Protein AF-A0A8C3W0C6-F1 (a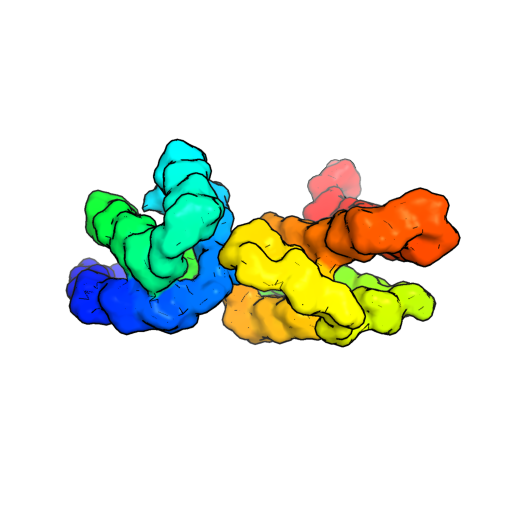fdb_monomer)

Nearest PDB structures (foldseek):
  6g5n-assembly2_B  TM=9.074E-01  e=3.739E-06  Homo sapiens
  5pwd-assembly2_B  TM=9.194E-01  e=5.543E-06  Homo sapiens
  4ptb-assembly2_B  TM=9.159E-01  e=5.277E-06  Homo sapiens
  5ulc-assembly1_X  TM=8.480E-01  e=7.299E-03  Plasmodium falciparum 3D7
  6hi6-assembly1_A  TM=8.354E-01  e=3.355E-02  Homo sapiens

Secondary structure (DSSP, 8-state):
--HHHHHHHHHHHHHHHHHHHHH----TTHHHHHHHTTSS-HHHHHHHHHHHHTT--HHHHHHHHHHHHHHT--GGGTT-PPPHHHHHHHHHHHHHHHHSTTTHHHHS--TTGGGG-STT-----HHHHHHHHHTT---HHHHHHHHHHHHHHHHHHHTTSHHHHHHHHHHHHHHHHHHHHHS--S--

Sequence (188 aa):
MTRSLEEALFQHFIHQKLEIAYAINKPFPFFEGLRDNFFITETLYRESLEACRNLVPLPRVVYNILTKLETTFSLSFLEMQMPPEEQLKCEFLLLKAYCHPQSSFFAETPRNIRDYSEPFKEAMWLDLVKERLTEKVYTVAWFLRDMRLIFRNHQTFYKASDFGQIGLDLEAEFEKDLKKVLFVHEAK

Organism: NCBI:txid51154

Mean predicted aligned error: 7.03 Å

pLDDT: mean 86.58, std 10.17, range [34.59, 97.0]

Radius of gyration: 18.63 Å; Cα contacts (8 Å, |Δi|>4): 157; chains: 1; bounding box: 52×26×48 Å

Solvent-accessible surface area (backbone atoms only — not comparable to full-atom values): 10844 Å² total; per-residue (Å²): 137,58,72,70,56,53,54,50,51,51,53,47,48,66,74,40,39,65,62,54,15,65,68,48,80,57,52,69,66,59,55,59,50,33,37,77,70,64,68,38,50,71,64,58,52,51,52,47,55,50,39,49,74,70,66,44,58,59,37,60,51,44,36,53,53,53,56,54,34,64,79,64,66,54,72,68,69,81,60,62,57,48,55,71,69,58,45,52,51,52,53,50,54,50,50,53,52,60,70,38,94,68,24,77,82,40,35,54,87,59,93,64,56,79,78,36,77,49,88,88,42,80,81,58,29,49,51,60,52,50,52,39,55,72,70,52,75,36,37,71,70,53,49,54,50,48,60,52,43,30,30,53,51,45,29,65,73,45,41,97,41,80,69,13,51,58,27,53,55,54,45,54,51,49,55,54,48,47,49,58,69,78,58,73,80,86,83,130

Structure (mmCIF, N/CA/C/O backbone):
data_AF-A0A8C3W0C6-F1
#
_entry.id   AF-A0A8C3W0C6-F1
#
loop_
_atom_site.group_PDB
_atom_site.id
_atom_site.type_symbol
_atom_site.label_atom_id
_atom_site.label_alt_id
_atom_site.label_comp_id
_atom_site.label_asym_id
_atom_site.label_entity_id
_atom_site.label_seq_id
_atom_site.pdbx_PDB_ins_code
_atom_site.Cartn_x
_atom_site.Cartn_y
_atom_site.Cartn_z
_atom_site.occupancy
_atom_site.B_iso_or_equiv
_atom_site.auth_seq_id
_atom_site.auth_comp_id
_atom_site.auth_asym_id
_atom_site.auth_atom_id
_atom_site.pdbx_PDB_model_num
ATOM 1 N N . MET A 1 1 ? -26.934 -0.903 8.315 1.00 62.00 1 MET A N 1
ATOM 2 C CA . MET A 1 1 ? -26.287 -1.547 9.480 1.00 62.00 1 MET A CA 1
ATOM 3 C C . MET A 1 1 ? -27.073 -1.177 10.739 1.00 62.00 1 MET A C 1
ATOM 5 O O . MET A 1 1 ? -27.627 -0.085 10.753 1.00 62.00 1 MET A O 1
ATOM 9 N N . THR A 1 2 ? -27.211 -2.054 11.741 1.00 83.50 2 THR A N 1
ATOM 10 C CA . THR A 1 2 ? -27.931 -1.723 12.991 1.00 83.50 2 THR A CA 1
ATOM 11 C C . THR A 1 2 ? -26.968 -1.161 14.034 1.00 83.50 2 THR A C 1
ATOM 13 O O . THR A 1 2 ? -25.831 -1.613 14.128 1.00 83.50 2 THR A O 1
ATOM 16 N N . ARG A 1 3 ? -27.439 -0.233 14.872 1.00 83.06 3 ARG A N 1
ATOM 17 C CA . ARG A 1 3 ? -26.666 0.331 15.994 1.00 83.06 3 ARG A CA 1
ATOM 18 C C . ARG A 1 3 ? -26.086 -0.742 16.930 1.00 83.06 3 ARG A C 1
ATOM 20 O O . ARG A 1 3 ? -24.969 -0.615 17.407 1.00 83.06 3 ARG A O 1
ATOM 27 N N . SER A 1 4 ? -26.820 -1.834 17.137 1.00 87.31 4 SER A N 1
ATOM 28 C CA . SER A 1 4 ? -26.365 -2.972 17.944 1.00 87.31 4 SER A CA 1
ATOM 29 C C . SER A 1 4 ? -25.146 -3.694 17.360 1.00 87.31 4 SER A C 1
ATOM 31 O O . SER A 1 4 ? -24.305 -4.180 18.112 1.00 87.31 4 SER A O 1
ATOM 3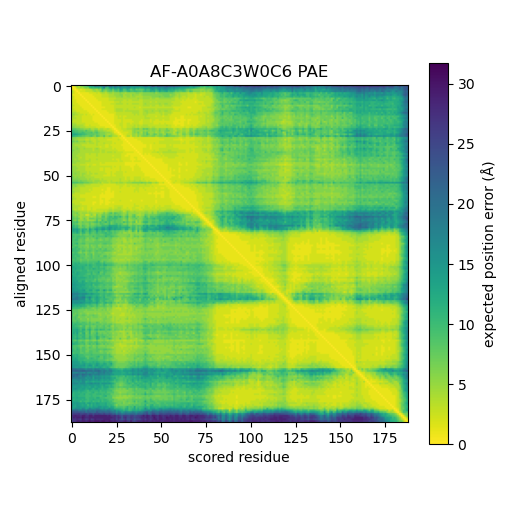3 N N . LEU A 1 5 ? -25.040 -3.775 16.029 1.00 85.25 5 LEU A N 1
ATOM 34 C CA . LEU A 1 5 ? -23.893 -4.391 15.364 1.00 85.25 5 LEU A CA 1
ATOM 35 C C . LEU A 1 5 ? -22.663 -3.483 15.458 1.00 85.25 5 LEU A C 1
ATOM 37 O O . LEU A 1 5 ? -21.568 -3.968 15.718 1.00 85.25 5 LEU A O 1
ATOM 41 N N . GLU A 1 6 ? -22.855 -2.173 15.302 1.00 84.50 6 GLU A N 1
ATOM 42 C CA . GLU A 1 6 ? -21.803 -1.170 15.486 1.00 84.50 6 GLU A CA 1
ATOM 43 C C . GLU A 1 6 ? -21.202 -1.220 16.895 1.00 84.50 6 GLU A C 1
ATOM 45 O O . GLU A 1 6 ? -19.986 -1.320 17.047 1.00 84.50 6 GLU A O 1
ATOM 50 N N . GLU A 1 7 ? -22.054 -1.238 17.924 1.00 88.69 7 GLU A N 1
ATOM 51 C CA . GLU A 1 7 ? -21.628 -1.350 19.322 1.00 88.69 7 GLU A CA 1
ATOM 52 C C . GLU A 1 7 ? -20.868 -2.664 19.574 1.00 88.69 7 GLU A C 1
ATOM 54 O O . GLU A 1 7 ? -19.819 -2.656 20.219 1.00 88.69 7 GLU A O 1
ATOM 59 N N . ALA A 1 8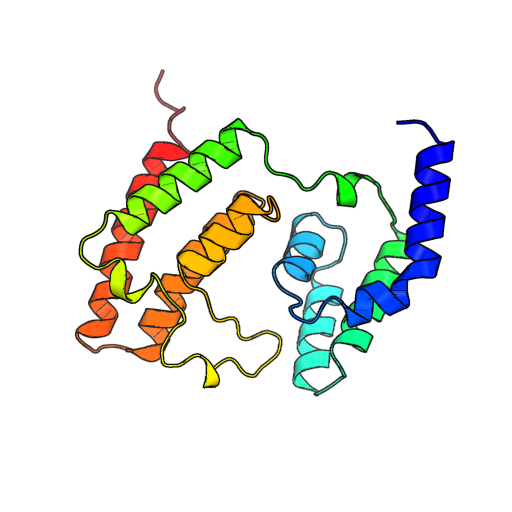 ? -21.331 -3.788 19.015 1.00 91.44 8 ALA A 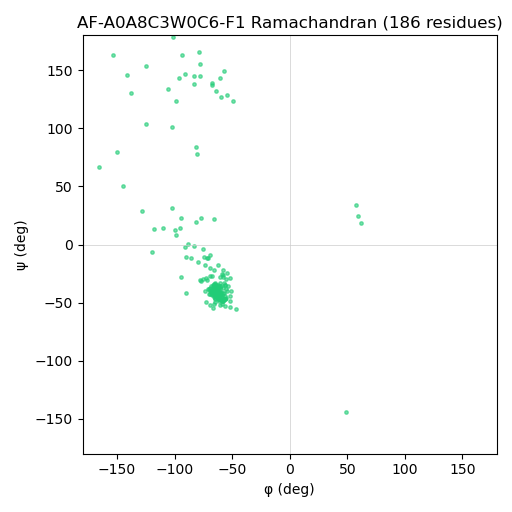N 1
ATOM 60 C CA . ALA A 1 8 ? -20.645 -5.074 19.136 1.00 91.44 8 ALA A CA 1
ATOM 61 C C . ALA A 1 8 ? -19.265 -5.084 18.449 1.00 91.44 8 ALA A C 1
ATOM 63 O O . ALA A 1 8 ? -18.300 -5.596 19.019 1.00 91.44 8 ALA A O 1
ATOM 64 N N . LEU A 1 9 ? -19.152 -4.499 17.251 1.00 89.00 9 LEU A N 1
ATOM 65 C CA . LEU A 1 9 ? -17.886 -4.375 16.520 1.00 89.00 9 LEU A CA 1
ATOM 66 C C . LEU A 1 9 ? -16.896 -3.472 17.258 1.00 89.00 9 LEU A C 1
ATOM 68 O O . LEU A 1 9 ? -15.720 -3.816 17.366 1.00 89.00 9 LEU A O 1
ATOM 72 N N . PHE A 1 10 ? -17.369 -2.356 17.814 1.00 89.75 10 PHE A N 1
ATOM 73 C CA . PHE A 1 10 ? -16.538 -1.470 18.621 1.00 89.75 10 PHE A CA 1
ATOM 74 C C . PHE A 1 10 ? -16.021 -2.171 19.884 1.00 89.75 10 PHE A C 1
ATOM 76 O O . PHE A 1 10 ? -14.828 -2.119 20.181 1.00 89.75 10 PHE A O 1
ATOM 83 N N . GLN A 1 11 ? -16.887 -2.902 20.594 1.00 92.19 11 GLN A N 1
ATOM 84 C CA . GLN A 1 11 ? -16.456 -3.703 21.741 1.00 92.19 11 GLN A CA 1
ATOM 85 C C . GLN A 1 11 ? -15.432 -4.760 21.330 1.00 92.19 11 GLN A C 1
ATOM 87 O O . GLN A 1 11 ? -14.413 -4.916 22.000 1.00 92.19 11 GLN A O 1
ATOM 92 N N . HIS A 1 12 ? -15.652 -5.453 20.214 1.00 91.25 12 HIS A N 1
ATOM 93 C CA . HIS A 1 12 ? -14.691 -6.422 19.700 1.00 91.25 12 HIS A CA 1
ATOM 94 C C . HIS A 1 12 ? -13.329 -5.777 19.398 1.00 91.25 12 HIS A C 1
ATOM 96 O O . HIS A 1 12 ? -12.302 -6.308 19.820 1.00 91.25 12 HIS A O 1
ATOM 102 N N . PHE A 1 13 ? -13.318 -4.607 18.751 1.00 90.94 13 PHE A N 1
ATOM 103 C CA . PHE A 1 13 ? -12.106 -3.832 18.477 1.00 90.94 13 PHE A CA 1
ATOM 104 C C . PHE A 1 13 ? -11.323 -3.505 19.756 1.00 90.94 13 PHE A C 1
ATOM 106 O O . PHE A 1 13 ? -10.118 -3.746 19.807 1.00 90.94 13 PHE A O 1
ATOM 113 N N . ILE A 1 14 ? -11.999 -3.029 20.809 1.00 91.56 14 ILE A N 1
ATOM 114 C CA . ILE A 1 14 ? -11.362 -2.726 22.102 1.00 91.56 14 ILE A CA 1
ATOM 115 C C . ILE A 1 14 ? -10.700 -3.975 22.693 1.00 91.56 14 ILE A C 1
ATOM 117 O O . ILE A 1 14 ? -9.540 -3.922 23.104 1.00 91.56 14 ILE A O 1
ATOM 121 N N . HIS A 1 15 ? -11.415 -5.104 22.715 1.00 94.12 15 HIS A N 1
ATOM 122 C CA . HIS A 1 15 ? -10.924 -6.345 23.321 1.00 94.12 15 HIS A CA 1
ATOM 123 C C . HIS A 1 15 ? -9.763 -6.970 22.538 1.00 94.12 15 HIS A C 1
ATOM 125 O O . HIS A 1 15 ? -8.855 -7.535 23.141 1.00 94.12 15 HIS A O 1
ATOM 131 N N . GLN A 1 16 ? -9.777 -6.866 21.208 1.00 93.75 16 GLN A N 1
ATOM 132 C CA . GLN A 1 16 ? -8.755 -7.453 20.334 1.00 93.75 16 GLN A CA 1
ATOM 133 C C . GLN A 1 16 ? -7.586 -6.510 20.044 1.00 93.75 16 GLN A C 1
ATOM 135 O O . GLN A 1 16 ? -6.639 -6.901 19.370 1.00 93.75 16 GLN A O 1
ATOM 140 N N . LYS A 1 17 ? -7.611 -5.272 20.549 1.00 93.25 17 LYS A N 1
ATOM 141 C CA . LYS A 1 17 ? -6.634 -4.228 20.210 1.00 93.25 17 LYS A CA 1
ATOM 142 C C . LYS A 1 17 ? -5.177 -4.671 20.365 1.00 93.25 17 LYS A C 1
ATOM 144 O O . LYS A 1 17 ? -4.343 -4.327 19.530 1.00 93.25 17 LYS A O 1
ATOM 149 N N . LEU A 1 18 ? -4.867 -5.426 21.420 1.00 93.69 18 LEU A N 1
ATOM 150 C CA . LEU A 1 18 ? -3.521 -5.953 21.643 1.00 93.69 18 LEU A CA 1
ATOM 151 C C . LEU A 1 18 ? -3.137 -6.970 20.564 1.00 93.69 18 LEU A C 1
ATOM 153 O O . LEU A 1 18 ? -2.108 -6.805 19.919 1.00 93.69 18 LEU A O 1
ATOM 157 N N . GLU A 1 19 ? -3.986 -7.965 20.322 1.00 94.25 19 GLU A N 1
ATOM 158 C CA . GLU A 1 19 ? -3.758 -9.001 19.310 1.00 94.25 19 GLU A CA 1
ATOM 159 C C . GLU A 1 19 ? -3.629 -8.401 17.904 1.00 94.25 19 GLU A C 1
ATOM 161 O O . GLU A 1 19 ? -2.699 -8.730 17.168 1.00 94.25 19 GLU A O 1
ATOM 166 N N . ILE A 1 20 ? -4.485 -7.432 17.560 1.00 91.50 20 ILE A N 1
ATOM 167 C CA . ILE A 1 20 ? -4.400 -6.674 16.304 1.00 91.50 20 ILE A CA 1
ATOM 168 C C . ILE A 1 20 ? -3.042 -5.967 16.202 1.00 91.50 20 ILE A C 1
ATOM 170 O O . ILE A 1 20 ? -2.397 -6.009 15.154 1.00 91.50 20 ILE A O 1
ATOM 174 N N . ALA A 1 21 ? -2.572 -5.345 17.286 1.00 93.19 21 ALA A N 1
ATOM 175 C CA . ALA A 1 21 ? -1.293 -4.646 17.288 1.00 93.19 21 ALA A CA 1
ATOM 176 C C . ALA A 1 21 ? -0.095 -5.578 17.054 1.00 93.19 21 ALA A C 1
ATOM 178 O O . ALA A 1 21 ? 0.855 -5.187 16.378 1.00 93.19 21 ALA A O 1
ATOM 179 N N . TYR A 1 22 ? -0.140 -6.806 17.575 1.00 92.81 22 TYR A N 1
ATOM 180 C CA . TYR A 1 22 ? 0.887 -7.819 17.313 1.00 92.81 22 TYR A CA 1
ATOM 181 C C . TYR A 1 22 ? 0.780 -8.434 15.913 1.00 92.81 22 TYR A C 1
ATOM 183 O O . TYR A 1 22 ? 1.801 -8.818 15.342 1.00 92.81 22 TYR A O 1
ATOM 191 N N . ALA A 1 23 ? -0.424 -8.501 15.342 1.00 89.81 23 ALA A N 1
ATOM 192 C CA . ALA A 1 23 ? -0.639 -8.992 13.984 1.00 89.81 23 ALA A CA 1
ATOM 193 C C . ALA A 1 23 ? -0.126 -8.014 12.908 1.00 89.81 23 ALA A C 1
ATOM 195 O O . ALA A 1 23 ? 0.331 -8.444 11.847 1.00 89.81 23 ALA A O 1
ATOM 196 N N . ILE A 1 24 ? -0.149 -6.702 13.173 1.00 86.50 24 ILE A N 1
ATOM 197 C CA . ILE A 1 24 ? 0.339 -5.674 12.239 1.00 86.50 24 ILE A CA 1
ATOM 198 C C . ILE A 1 24 ? 1.866 -5.558 12.350 1.00 86.50 24 ILE A C 1
ATOM 200 O O . ILE A 1 24 ? 2.421 -4.702 13.037 1.00 86.50 24 ILE A O 1
ATOM 204 N N . ASN A 1 25 ? 2.562 -6.442 11.636 1.00 78.81 25 ASN A N 1
ATOM 205 C CA . ASN A 1 25 ? 4.026 -6.450 11.538 1.00 78.81 25 ASN A CA 1
ATOM 206 C C . ASN A 1 25 ? 4.573 -5.601 10.373 1.00 78.81 25 ASN A C 1
ATOM 208 O O . ASN A 1 25 ? 5.773 -5.335 10.311 1.00 78.81 25 ASN A O 1
ATOM 212 N N . LYS A 1 26 ? 3.692 -5.155 9.472 1.00 75.50 26 LYS A N 1
ATOM 213 C CA . LYS A 1 26 ? 3.971 -4.206 8.392 1.00 75.50 26 LYS A CA 1
ATOM 214 C C . LYS A 1 26 ? 2.976 -3.051 8.525 1.00 75.50 26 LYS A C 1
ATOM 216 O O . LYS A 1 26 ? 1.809 -3.227 8.182 1.00 75.50 26 LYS A O 1
ATOM 221 N N . PRO A 1 27 ? 3.399 -1.882 9.037 1.00 76.44 27 PRO A N 1
ATOM 222 C CA . PRO A 1 27 ? 2.492 -0.761 9.283 1.00 76.44 27 PRO A CA 1
ATOM 223 C C . PRO A 1 27 ? 1.970 -0.131 7.990 1.00 76.44 27 PRO A C 1
ATOM 225 O O . PRO A 1 27 ? 1.058 0.683 8.042 1.00 76.44 27 PRO A O 1
ATOM 228 N N . PHE A 1 28 ? 2.511 -0.524 6.837 1.00 74.75 28 PHE A N 1
ATOM 229 C CA . PHE A 1 28 ? 2.068 -0.085 5.529 1.00 74.75 28 PHE A CA 1
ATOM 230 C C . PHE A 1 28 ? 1.282 -1.181 4.777 1.00 74.75 28 PHE A C 1
ATOM 232 O O . PHE A 1 28 ? 1.767 -2.318 4.684 1.00 74.75 28 PHE A O 1
ATOM 239 N N . PRO A 1 29 ? 0.122 -0.861 4.165 1.00 73.75 29 PRO A N 1
ATOM 240 C CA . PRO A 1 29 ? -0.442 0.484 3.996 1.00 73.75 29 PRO A CA 1
ATOM 241 C C . PRO A 1 29 ? -1.229 1.038 5.187 1.00 73.75 29 PRO A C 1
ATOM 243 O O . PRO A 1 29 ? -1.689 2.174 5.136 1.00 73.75 29 PRO A O 1
ATOM 246 N N . PHE A 1 30 ? -1.362 0.266 6.265 1.00 82.56 30 PHE A N 1
ATOM 247 C CA . PHE A 1 30 ? -2.261 0.547 7.382 1.00 82.56 30 PHE A CA 1
ATOM 248 C C . PHE A 1 30 ? -2.206 1.999 7.908 1.00 82.56 30 PHE A C 1
ATOM 250 O O . PHE A 1 30 ? -3.232 2.676 7.914 1.00 82.56 30 PHE A O 1
ATOM 257 N N . PHE A 1 31 ? -1.041 2.524 8.297 1.00 86.94 31 PHE A N 1
ATOM 258 C CA . PHE A 1 31 ? -0.922 3.865 8.892 1.00 86.94 31 PHE A CA 1
ATOM 259 C C . PHE A 1 31 ? -1.227 4.983 7.893 1.00 86.94 31 PHE A C 1
ATOM 261 O O . PHE A 1 31 ? -1.908 5.949 8.237 1.00 86.94 31 PHE A O 1
ATOM 268 N N . GLU A 1 32 ? -0.769 4.860 6.651 1.00 82.94 32 GLU A N 1
ATOM 269 C CA . GLU A 1 32 ? -0.995 5.860 5.615 1.00 82.94 32 GLU A CA 1
ATOM 270 C C . GLU A 1 32 ? -2.463 6.004 5.268 1.00 82.94 32 GLU A C 1
ATOM 272 O O . GLU A 1 32 ? -2.912 7.118 5.061 1.00 82.94 32 GLU A O 1
ATOM 277 N N . GLY A 1 33 ? -3.245 4.932 5.247 1.00 79.56 33 GLY A N 1
ATOM 278 C CA . GLY A 1 33 ? -4.687 5.070 4.992 1.00 79.56 33 GLY A CA 1
ATOM 279 C C . GLY A 1 33 ? -5.439 5.573 6.185 1.00 79.56 33 GLY A C 1
ATOM 280 O O . GLY A 1 33 ? -6.401 6.305 5.992 1.00 79.56 33 GLY A O 1
ATOM 281 N N . LEU A 1 34 ? -4.996 5.256 7.401 1.00 86.44 34 LEU A N 1
ATOM 282 C CA . LEU A 1 34 ? -5.535 5.947 8.562 1.00 86.44 34 LEU A CA 1
ATOM 283 C C . LEU A 1 34 ? -5.309 7.457 8.431 1.00 86.44 34 LEU A C 1
ATOM 285 O O . LEU A 1 34 ? -6.215 8.233 8.715 1.00 86.44 34 LEU A O 1
ATOM 289 N N . ARG A 1 35 ? -4.132 7.888 7.968 1.00 89.50 35 ARG A N 1
ATOM 290 C CA . ARG A 1 35 ? -3.832 9.308 7.752 1.00 89.50 35 ARG A CA 1
ATOM 291 C C . ARG A 1 35 ? -4.631 9.892 6.584 1.00 89.50 35 ARG A C 1
ATOM 293 O O . ARG A 1 35 ? -5.272 10.925 6.743 1.00 89.50 35 ARG A O 1
ATOM 300 N N . ASP A 1 36 ? -4.589 9.249 5.422 1.00 84.44 36 ASP A N 1
ATOM 301 C CA . ASP A 1 36 ? -5.162 9.748 4.166 1.00 84.44 36 ASP A CA 1
ATOM 302 C C . ASP A 1 36 ? -6.695 9.802 4.218 1.00 84.44 36 ASP A C 1
ATOM 304 O O . ASP A 1 36 ? -7.302 10.648 3.568 1.00 84.44 36 ASP A O 1
ATOM 308 N N . ASN A 1 37 ? -7.318 8.950 5.040 1.00 80.50 37 ASN A N 1
ATOM 309 C CA . ASN A 1 37 ? -8.752 8.989 5.336 1.00 80.50 37 ASN A CA 1
ATOM 310 C C . ASN A 1 37 ? -9.079 9.762 6.629 1.00 80.50 37 ASN A C 1
ATOM 312 O O . ASN A 1 37 ? -10.195 9.670 7.136 1.00 80.50 37 ASN A O 1
ATOM 316 N N . PHE A 1 38 ? -8.127 10.533 7.167 1.00 85.56 38 PHE A N 1
ATOM 317 C CA . PHE A 1 38 ? -8.292 11.420 8.327 1.00 85.56 38 PHE A CA 1
ATOM 318 C C . PHE A 1 38 ? -8.679 10.734 9.652 1.00 85.56 38 PHE A C 1
ATOM 320 O O . PHE A 1 38 ? -9.113 11.402 10.591 1.00 85.56 38 PHE A O 1
ATOM 327 N N . PHE A 1 39 ? -8.477 9.421 9.773 1.00 87.00 39 PHE A N 1
ATOM 328 C CA . PHE A 1 39 ? -8.637 8.687 11.032 1.00 87.00 39 PHE A CA 1
ATOM 329 C C . PHE A 1 39 ? -7.506 8.975 12.029 1.00 87.00 39 PHE A C 1
ATOM 331 O O . PHE A 1 39 ? -7.721 8.938 13.241 1.00 87.00 39 PHE A O 1
ATOM 338 N N . ILE A 1 40 ? -6.304 9.293 11.538 1.00 91.19 40 ILE A N 1
ATOM 339 C CA . ILE A 1 40 ? -5.206 9.840 12.345 1.00 91.19 40 ILE A CA 1
ATOM 340 C C . ILE A 1 40 ? -4.703 11.154 11.754 1.00 91.19 40 ILE A C 1
ATOM 342 O O . ILE A 1 40 ? -4.803 11.404 10.556 1.00 91.19 40 ILE A O 1
ATOM 346 N N . THR A 1 41 ? -4.132 12.001 12.606 1.00 92.19 41 THR A N 1
ATOM 347 C CA . THR A 1 41 ? -3.52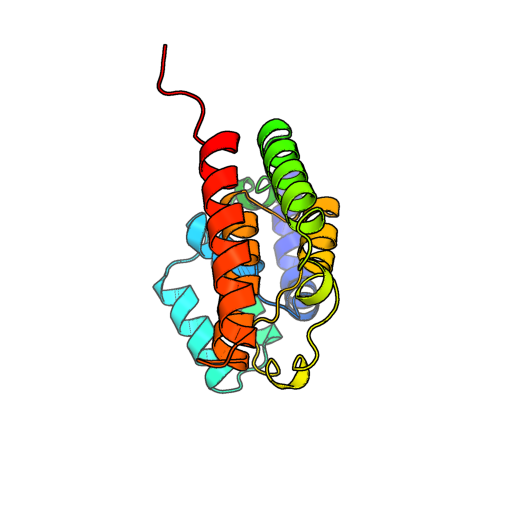6 13.259 12.170 1.00 92.19 41 THR A CA 1
ATOM 348 C C . THR A 1 41 ? -2.145 13.022 11.560 1.00 92.19 41 THR A C 1
ATOM 350 O O . THR A 1 41 ? -1.442 12.079 11.928 1.00 92.19 41 THR A O 1
ATOM 353 N N . GLU A 1 42 ? -1.709 13.933 10.686 1.00 93.62 42 GLU A N 1
ATOM 354 C CA . GLU A 1 42 ? -0.331 13.945 10.170 1.00 93.62 42 GLU A CA 1
ATOM 355 C C . GLU A 1 42 ? 0.703 14.006 11.309 1.00 93.62 42 GLU A C 1
ATOM 357 O O . GLU A 1 42 ? 1.754 13.374 11.233 1.00 93.62 42 GLU A O 1
ATOM 362 N N . THR A 1 43 ? 0.391 14.712 12.400 1.00 95.00 43 THR A N 1
ATOM 363 C CA . THR A 1 43 ? 1.236 14.754 13.600 1.00 95.00 43 THR A CA 1
ATOM 364 C C . THR A 1 43 ? 1.406 13.368 14.216 1.00 95.00 43 THR A C 1
ATOM 366 O O . THR A 1 43 ? 2.539 12.929 14.393 1.00 95.00 43 THR A O 1
ATOM 369 N N . LEU A 1 44 ? 0.308 12.645 14.472 1.00 93.44 44 LEU A N 1
ATOM 370 C CA . LEU A 1 44 ? 0.370 11.301 15.056 1.00 93.44 44 LEU A CA 1
ATOM 371 C C . LEU A 1 44 ? 1.092 10.315 14.130 1.00 93.44 44 LEU A C 1
ATOM 373 O O . LEU A 1 44 ? 1.865 9.474 14.593 1.00 93.44 44 LEU A O 1
ATOM 377 N N . TYR A 1 45 ? 0.873 10.434 12.820 1.00 93.00 45 TYR A N 1
ATOM 378 C CA . TYR A 1 45 ? 1.601 9.655 11.826 1.00 93.00 45 TYR A CA 1
ATOM 379 C C . TYR A 1 45 ? 3.117 9.898 11.933 1.00 93.00 45 TYR A C 1
ATOM 381 O O . TYR A 1 45 ? 3.880 8.947 12.101 1.00 93.00 45 TYR A O 1
ATOM 389 N N . ARG A 1 46 ? 3.567 11.161 11.941 1.00 91.94 46 ARG A N 1
ATOM 390 C CA . ARG A 1 46 ? 4.994 11.512 12.069 1.00 91.94 46 ARG A CA 1
ATOM 391 C C . ARG A 1 46 ? 5.615 11.073 13.389 1.00 91.94 46 ARG A C 1
ATOM 393 O O . ARG A 1 46 ? 6.728 10.557 13.383 1.00 91.94 46 ARG A O 1
ATOM 400 N N . GLU A 1 47 ? 4.913 11.251 14.501 1.00 93.94 47 GLU A N 1
ATOM 401 C CA . GLU A 1 47 ? 5.364 10.781 15.816 1.00 93.94 47 GLU A CA 1
ATOM 402 C C . GLU A 1 47 ? 5.533 9.258 15.836 1.00 93.94 47 GLU A C 1
ATOM 404 O O . GLU A 1 47 ? 6.493 8.744 16.407 1.00 93.94 47 GLU A O 1
ATOM 409 N N . SER A 1 48 ? 4.644 8.531 15.156 1.00 92.69 48 SER A N 1
ATOM 410 C CA . SER A 1 48 ? 4.731 7.074 15.020 1.00 92.69 48 SER A CA 1
ATOM 411 C C . SER A 1 48 ? 5.929 6.644 14.168 1.00 92.69 48 SER A C 1
ATOM 413 O O . SER A 1 48 ? 6.625 5.693 14.531 1.00 92.69 48 SER A O 1
ATOM 415 N N . LEU A 1 49 ? 6.224 7.371 13.080 1.00 89.56 49 LEU A N 1
ATOM 416 C CA . LEU A 1 49 ? 7.449 7.170 12.292 1.00 89.56 49 LEU A CA 1
ATOM 417 C C . LEU A 1 49 ? 8.698 7.358 13.158 1.00 89.56 49 LEU A C 1
ATOM 419 O O . LEU A 1 49 ? 9.615 6.536 13.133 1.00 89.56 49 LEU A O 1
ATOM 423 N N . GLU A 1 50 ? 8.718 8.435 13.937 1.00 91.31 50 GLU A N 1
ATOM 424 C CA . GLU A 1 50 ? 9.837 8.783 14.803 1.00 91.31 50 GLU A CA 1
ATOM 425 C C . GLU A 1 50 ? 10.016 7.768 15.940 1.00 91.31 50 GLU A C 1
ATOM 427 O O . GLU A 1 50 ? 11.137 7.368 16.247 1.00 91.31 50 GLU A O 1
ATOM 432 N N . ALA A 1 51 ? 8.929 7.260 16.521 1.00 92.38 51 ALA A N 1
ATOM 433 C CA . ALA A 1 51 ? 8.988 6.197 17.521 1.00 92.38 51 ALA A CA 1
ATOM 434 C C . ALA A 1 51 ? 9.657 4.926 16.967 1.00 92.38 51 ALA A C 1
ATOM 436 O O . ALA A 1 51 ? 10.539 4.365 17.620 1.00 92.38 51 ALA A O 1
ATOM 437 N N . CYS A 1 52 ? 9.305 4.498 15.750 1.00 87.38 52 CYS A N 1
ATOM 438 C CA . CYS A 1 52 ? 9.952 3.341 15.124 1.00 87.38 52 CYS A CA 1
ATOM 439 C C . CYS A 1 52 ? 11.434 3.587 14.812 1.00 87.38 52 CYS A C 1
ATOM 441 O O . CYS A 1 52 ? 12.244 2.679 14.991 1.00 87.38 52 CYS A O 1
ATOM 443 N N . ARG A 1 53 ? 11.815 4.803 14.389 1.00 86.56 53 ARG A N 1
ATOM 444 C CA . ARG A 1 53 ? 13.233 5.175 14.199 1.00 86.56 53 ARG A CA 1
ATOM 445 C C . ARG A 1 53 ? 14.025 5.099 15.499 1.00 86.56 53 ARG A C 1
ATOM 447 O O . ARG A 1 53 ? 15.164 4.646 15.500 1.00 86.56 53 ARG A O 1
ATOM 454 N N . ASN A 1 54 ? 13.388 5.459 16.608 1.00 90.31 54 ASN A N 1
ATOM 455 C CA . ASN A 1 54 ? 13.942 5.345 17.954 1.00 90.31 54 ASN A CA 1
ATOM 456 C C . ASN A 1 54 ? 13.808 3.928 18.550 1.00 90.31 54 ASN A C 1
ATOM 458 O O . ASN A 1 54 ? 13.907 3.757 19.765 1.00 90.31 54 ASN A O 1
ATOM 462 N N . LEU A 1 55 ? 13.596 2.909 17.705 1.00 87.00 55 LEU A N 1
ATOM 463 C CA . LEU A 1 55 ? 13.548 1.488 18.066 1.00 87.00 55 LEU A CA 1
ATOM 464 C C . LEU A 1 55 ? 12.460 1.132 19.090 1.00 87.00 55 LEU A C 1
ATOM 466 O O . LEU A 1 55 ? 12.555 0.122 19.792 1.00 87.00 55 LEU A O 1
ATOM 470 N N . VAL A 1 56 ? 11.394 1.933 19.170 1.00 90.75 56 VAL A N 1
A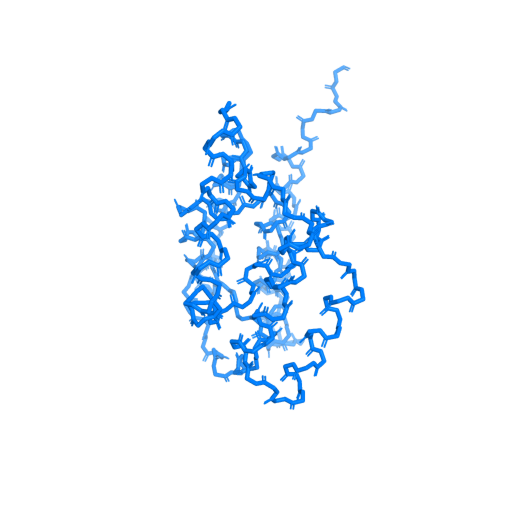TOM 471 C CA . VAL A 1 56 ? 10.198 1.533 19.912 1.00 90.75 56 VAL A CA 1
ATOM 472 C C . VAL A 1 56 ? 9.597 0.304 19.217 1.00 90.75 56 VAL A C 1
ATOM 474 O O . VAL A 1 56 ? 9.427 0.330 17.996 1.00 90.75 56 VAL A O 1
ATOM 477 N N . PRO A 1 57 ? 9.245 -0.770 19.954 1.00 91.25 57 PRO A N 1
ATOM 478 C CA . PRO A 1 57 ? 8.658 -1.962 19.350 1.00 91.25 57 PRO A CA 1
ATOM 479 C C . PRO A 1 57 ? 7.420 -1.627 18.514 1.00 91.25 57 PRO A C 1
ATOM 481 O O . PRO A 1 57 ? 6.493 -0.990 19.019 1.00 91.25 57 PRO A O 1
ATOM 484 N N . LEU A 1 58 ? 7.377 -2.093 17.261 1.00 90.44 58 LEU A N 1
ATOM 485 C CA . LEU A 1 58 ? 6.282 -1.798 16.330 1.00 90.44 58 LEU A CA 1
ATOM 486 C C . LEU A 1 58 ? 4.887 -2.110 16.912 1.00 90.44 58 LEU A C 1
ATOM 488 O O . LEU A 1 58 ? 4.032 -1.227 16.827 1.00 90.44 58 LEU A O 1
ATOM 492 N N . PRO A 1 59 ? 4.643 -3.252 17.594 1.00 92.69 59 PRO A N 1
ATOM 493 C CA . PRO A 1 59 ? 3.339 -3.513 18.208 1.00 92.69 59 PRO A CA 1
ATOM 494 C C . PRO A 1 59 ? 2.920 -2.432 19.210 1.00 92.69 59 PRO A C 1
ATOM 496 O O . PRO A 1 59 ? 1.747 -2.090 19.310 1.00 92.69 59 PRO A O 1
ATOM 499 N N . ARG A 1 60 ? 3.875 -1.821 19.924 1.00 94.06 60 ARG A N 1
ATOM 500 C CA . ARG A 1 60 ? 3.583 -0.716 20.846 1.00 94.06 60 ARG A CA 1
ATOM 501 C C . ARG A 1 60 ? 3.157 0.545 20.095 1.00 94.06 60 ARG A C 1
ATOM 503 O O . ARG A 1 60 ? 2.238 1.229 20.536 1.00 94.06 60 ARG A O 1
ATOM 510 N N . VAL A 1 61 ? 3.799 0.843 18.966 1.00 94.31 61 VAL A N 1
ATOM 511 C CA . VAL A 1 61 ? 3.428 1.977 18.104 1.00 94.31 61 VAL A CA 1
ATOM 512 C C . VAL A 1 61 ? 2.034 1.764 17.510 1.00 94.31 61 VAL A C 1
ATOM 514 O O . VAL A 1 61 ? 1.187 2.652 17.607 1.00 94.31 61 VAL A O 1
ATOM 517 N N . VAL A 1 62 ? 1.758 0.566 16.986 1.00 93.88 62 VAL A N 1
ATOM 518 C CA . VAL A 1 62 ? 0.433 0.202 16.465 1.00 93.88 62 VAL A CA 1
ATOM 519 C C . VAL A 1 62 ? -0.626 0.325 17.560 1.00 93.88 62 VAL A C 1
ATOM 521 O O . VAL A 1 62 ? -1.640 0.983 17.352 1.00 93.88 62 VAL A O 1
ATOM 524 N N . TYR A 1 63 ? -0.380 -0.223 18.752 1.00 94.44 63 TYR A N 1
ATOM 525 C CA . TYR A 1 63 ? -1.321 -0.151 19.872 1.00 94.44 63 TYR A CA 1
ATOM 526 C C . TYR A 1 63 ? -1.678 1.294 20.260 1.00 94.44 63 TYR A C 1
ATOM 528 O O . TYR A 1 63 ? -2.836 1.586 20.575 1.00 94.44 63 TYR A O 1
ATOM 536 N N . ASN A 1 64 ? -0.711 2.216 20.208 1.00 93.62 64 ASN A N 1
ATOM 537 C CA . ASN A 1 64 ? -0.954 3.637 20.467 1.00 93.62 64 ASN A CA 1
ATOM 538 C C . ASN A 1 64 ? -1.879 4.257 19.411 1.00 93.62 64 ASN A C 1
ATOM 540 O O . ASN A 1 64 ? -2.820 4.967 19.768 1.00 93.62 64 ASN A O 1
ATOM 544 N N . ILE A 1 65 ? -1.663 3.948 18.128 1.00 92.94 65 ILE A N 1
ATOM 545 C CA . ILE A 1 65 ? -2.558 4.373 17.044 1.00 92.94 65 ILE A CA 1
ATOM 546 C C . ILE A 1 65 ? -3.956 3.790 17.237 1.00 92.94 65 ILE A C 1
ATOM 548 O O . ILE A 1 65 ? -4.926 4.542 17.223 1.00 92.94 65 ILE A O 1
ATOM 552 N N . LEU A 1 66 ? -4.077 2.483 17.491 1.00 93.19 66 LEU A N 1
ATOM 553 C CA . LEU A 1 66 ? -5.376 1.841 17.714 1.00 93.19 66 LEU A CA 1
ATOM 554 C C . LEU A 1 66 ? -6.107 2.442 18.924 1.00 93.19 66 LEU A C 1
ATOM 556 O O . LEU A 1 66 ? -7.321 2.619 18.893 1.00 93.19 66 LEU A O 1
ATOM 560 N N . THR A 1 67 ? -5.373 2.818 19.973 1.00 93.00 67 THR A N 1
ATOM 561 C CA . THR A 1 67 ? -5.938 3.520 21.136 1.00 93.00 67 THR A CA 1
ATOM 562 C C . THR A 1 67 ? -6.424 4.918 20.766 1.00 93.00 67 THR A C 1
ATOM 564 O O . THR A 1 67 ? -7.445 5.364 21.282 1.00 93.00 67 THR A O 1
ATOM 567 N N . LYS A 1 68 ? -5.751 5.616 19.842 1.00 90.81 68 LYS A N 1
ATOM 568 C CA . LYS A 1 68 ? -6.279 6.881 19.328 1.00 90.81 68 LYS A CA 1
ATOM 569 C C . LYS A 1 68 ? -7.549 6.664 18.506 1.00 90.81 68 LYS A C 1
ATOM 571 O O . LYS A 1 68 ? -8.514 7.399 18.711 1.00 90.81 68 LYS A O 1
ATOM 576 N N . LEU A 1 69 ? -7.564 5.647 17.646 1.00 88.81 69 LEU A N 1
ATOM 577 C CA . LEU A 1 69 ? -8.730 5.289 16.835 1.00 88.81 69 LEU A CA 1
ATOM 578 C C . LEU A 1 69 ? -9.943 4.915 17.682 1.00 88.81 69 LEU A C 1
ATOM 580 O O . LEU A 1 69 ? -11.055 5.230 17.289 1.00 88.81 69 LEU A O 1
ATOM 584 N N . GLU A 1 70 ? -9.749 4.312 18.855 1.00 89.44 70 GLU A N 1
ATOM 585 C CA . GLU A 1 70 ? -10.830 4.031 19.808 1.00 89.44 70 GLU A CA 1
ATOM 586 C C . GLU A 1 70 ? -11.615 5.299 20.183 1.00 89.44 70 GLU A C 1
ATOM 588 O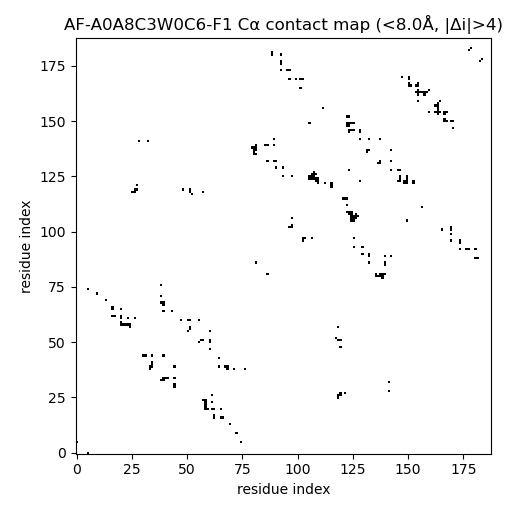 O . GLU A 1 70 ? -12.839 5.271 20.270 1.00 89.44 70 GLU A O 1
ATOM 593 N N . THR A 1 71 ? -10.922 6.434 20.341 1.00 86.56 71 THR A N 1
ATOM 594 C CA . THR A 1 71 ? -11.556 7.718 20.702 1.00 86.56 71 THR A CA 1
ATOM 595 C C . THR A 1 71 ? -12.342 8.356 19.559 1.00 86.56 71 THR A C 1
ATOM 597 O O . THR A 1 71 ? -13.162 9.240 19.794 1.00 86.56 71 THR A O 1
ATOM 600 N N . THR A 1 72 ? -12.083 7.924 18.327 1.00 81.44 72 THR A N 1
ATOM 601 C CA . THR A 1 72 ? -12.683 8.447 17.095 1.00 81.44 72 THR A CA 1
ATOM 602 C C . THR A 1 72 ? -13.256 7.315 16.249 1.00 81.44 72 THR A C 1
ATOM 604 O O . THR A 1 72 ? -13.243 7.402 15.020 1.00 81.44 72 THR A O 1
ATOM 607 N N . PHE A 1 73 ? -13.687 6.221 16.889 1.00 79.50 73 PHE A N 1
ATOM 608 C CA . PHE A 1 73 ? -14.071 5.013 16.174 1.00 79.50 73 PHE A CA 1
ATOM 609 C C . PHE A 1 73 ? -15.223 5.323 15.226 1.00 79.50 73 PHE A C 1
ATOM 611 O O . PHE A 1 73 ? -16.246 5.881 15.619 1.00 79.50 73 PHE A O 1
ATOM 618 N N . SER A 1 74 ? -15.029 4.964 13.964 1.00 77.38 74 SER A N 1
ATOM 619 C CA . SER A 1 74 ? -16.006 5.146 12.907 1.00 77.38 74 SER A CA 1
ATOM 620 C C . SER A 1 74 ? -16.020 3.892 12.060 1.00 77.38 74 SER A C 1
ATOM 622 O O . SER A 1 74 ? -14.968 3.443 11.604 1.00 77.38 74 SER A O 1
ATOM 624 N N . LEU A 1 75 ? -17.207 3.347 11.800 1.00 73.75 75 LEU A N 1
ATOM 625 C CA . LEU A 1 75 ? -17.362 2.182 10.930 1.00 73.75 75 LEU A CA 1
ATOM 626 C C . LEU A 1 75 ? -16.913 2.439 9.490 1.00 73.75 75 LEU A C 1
ATOM 628 O O . LEU A 1 75 ? -16.615 1.478 8.787 1.00 73.75 75 LEU A O 1
ATOM 632 N N . SER A 1 76 ? -16.777 3.703 9.068 1.00 71.25 76 SER A N 1
ATOM 633 C CA . SER A 1 76 ? -16.194 4.034 7.760 1.00 71.25 76 SER A CA 1
ATOM 634 C C . SER A 1 76 ? -14.768 3.492 7.593 1.00 71.25 76 SER A C 1
ATOM 636 O O . SER A 1 76 ? -14.324 3.272 6.471 1.00 71.25 76 SER A O 1
ATOM 638 N N . PHE A 1 77 ? -14.064 3.209 8.694 1.00 66.56 77 PHE A N 1
ATOM 639 C CA . PHE A 1 77 ? -12.780 2.507 8.687 1.00 66.56 77 PHE A CA 1
ATOM 640 C C . PHE A 1 77 ? -12.887 1.079 8.120 1.00 66.56 77 PHE A C 1
ATOM 642 O O . PHE A 1 77 ? -11.977 0.615 7.438 1.00 66.56 77 PHE A O 1
ATOM 649 N N . LEU A 1 78 ? -14.007 0.387 8.358 1.00 66.44 78 LEU A N 1
ATOM 650 C CA . LEU A 1 78 ? -14.251 -0.974 7.863 1.00 66.44 78 LEU A CA 1
ATOM 651 C C . LEU A 1 78 ? -14.701 -0.997 6.394 1.00 66.44 78 LEU A C 1
ATOM 653 O O . LEU A 1 78 ? -14.667 -2.045 5.753 1.00 66.44 78 LEU A O 1
ATOM 657 N N . GLU A 1 79 ? -15.108 0.154 5.858 1.00 67.75 79 GLU A N 1
ATOM 658 C CA . GLU A 1 79 ? -15.636 0.315 4.500 1.00 67.75 79 GLU A CA 1
ATOM 659 C C . GLU A 1 79 ? -14.585 0.853 3.510 1.00 67.75 79 GLU A C 1
ATOM 661 O O . GLU A 1 79 ? -14.924 1.212 2.387 1.00 67.75 79 GLU A O 1
ATOM 666 N N . MET A 1 80 ? -13.299 0.864 3.885 1.00 67.25 80 MET A N 1
ATOM 667 C CA . MET A 1 80 ? -12.162 1.354 3.082 1.00 67.25 80 MET A CA 1
ATOM 668 C C . MET A 1 80 ? -11.850 0.544 1.797 1.00 67.25 80 MET A C 1
ATOM 670 O O . MET A 1 80 ? -10.731 0.588 1.284 1.00 67.25 80 MET A O 1
ATOM 674 N N . GLN A 1 81 ? -12.809 -0.205 1.252 1.00 70.25 81 GLN A N 1
ATOM 675 C CA . GLN A 1 81 ? -12.617 -0.983 0.029 1.00 70.25 81 GLN A CA 1
ATOM 676 C C . GLN A 1 81 ? -12.799 -0.126 -1.224 1.00 70.25 81 GLN A C 1
ATOM 678 O O . GLN A 1 81 ? -13.658 0.752 -1.304 1.00 70.25 81 GLN A O 1
ATOM 683 N N . MET A 1 82 ? -12.003 -0.434 -2.242 1.00 84.31 82 MET A N 1
ATOM 684 C CA . MET A 1 82 ? -12.149 0.156 -3.562 1.00 84.31 82 MET A CA 1
ATOM 685 C C . MET A 1 82 ? -13.457 -0.305 -4.236 1.00 84.31 82 MET A C 1
ATOM 687 O O . MET A 1 82 ? -13.774 -1.498 -4.193 1.00 84.31 82 MET A O 1
ATOM 691 N N . PRO A 1 83 ? -14.215 0.593 -4.899 1.00 86.44 83 PRO A N 1
ATOM 692 C CA . PRO A 1 83 ? -15.355 0.191 -5.717 1.00 86.44 83 PRO A CA 1
ATOM 693 C C . PRO A 1 83 ? -14.944 -0.814 -6.809 1.00 86.44 83 PRO A C 1
ATOM 695 O O . PRO A 1 83 ? -13.833 -0.707 -7.331 1.00 86.44 83 PRO A O 1
ATOM 698 N N . PRO A 1 84 ? -15.826 -1.743 -7.232 1.00 90.25 84 PRO A N 1
ATOM 699 C CA . PRO A 1 84 ? -15.474 -2.776 -8.213 1.00 90.25 84 PRO A CA 1
ATOM 700 C C . PRO A 1 84 ? -14.924 -2.238 -9.540 1.00 90.25 84 PRO A C 1
ATOM 702 O O . PRO A 1 84 ? -14.047 -2.851 -10.140 1.00 90.25 84 PRO A O 1
ATOM 705 N N . GLU A 1 85 ? -15.424 -1.091 -10.001 1.00 90.38 85 GLU A N 1
ATOM 706 C CA . GLU A 1 85 ? -14.937 -0.452 -11.227 1.00 90.38 85 GLU A CA 1
ATOM 707 C C . GLU A 1 85 ? -13.478 0.003 -11.089 1.00 90.38 85 GLU A C 1
ATOM 709 O O . GLU A 1 85 ? -12.649 -0.276 -11.952 1.00 90.38 85 GLU A O 1
ATOM 714 N N . GLU A 1 86 ? -13.155 0.668 -9.983 1.00 91.06 86 GLU A N 1
ATOM 715 C CA . GLU A 1 86 ? -11.798 1.127 -9.696 1.00 91.06 86 GLU A CA 1
ATOM 716 C C . GLU A 1 86 ? -10.850 -0.059 -9.464 1.00 91.06 86 GLU A C 1
ATOM 718 O O . GLU A 1 86 ? -9.723 -0.055 -9.959 1.00 91.06 86 GLU A O 1
ATOM 723 N N . GLN A 1 87 ? -11.332 -1.129 -8.820 1.00 92.38 87 GLN A N 1
ATOM 724 C CA . GLN A 1 87 ? -10.579 -2.373 -8.644 1.00 92.38 87 GLN A CA 1
ATOM 725 C C . GLN A 1 87 ? -10.162 -2.959 -10.003 1.00 92.38 87 GLN A C 1
ATOM 727 O O . GLN A 1 87 ? -8.983 -3.250 -10.210 1.00 92.38 87 GLN A O 1
ATOM 732 N N . LEU A 1 88 ? -11.095 -3.056 -10.959 1.00 93.69 88 LEU A N 1
ATOM 733 C CA . LEU A 1 88 ? -10.809 -3.534 -12.318 1.00 93.69 88 LEU A CA 1
ATOM 734 C C . LEU A 1 88 ? -9.806 -2.633 -13.051 1.00 93.69 88 LEU A C 1
ATOM 736 O O . LEU A 1 88 ? -8.939 -3.131 -13.772 1.00 93.69 88 LEU A O 1
ATOM 740 N N . LYS A 1 89 ? -9.893 -1.309 -12.870 1.00 94.88 89 LYS A N 1
ATOM 741 C CA . LYS A 1 89 ? -8.927 -0.359 -13.444 1.00 94.88 89 LYS A CA 1
ATOM 742 C C . LYS A 1 89 ? -7.520 -0.595 -12.889 1.00 94.88 89 LYS A C 1
ATOM 744 O O . LYS A 1 89 ? -6.566 -0.637 -13.668 1.00 94.88 89 LYS A O 1
ATOM 749 N N . CYS A 1 90 ? -7.378 -0.794 -11.579 1.00 95.56 90 CYS A N 1
ATOM 750 C CA . CYS A 1 90 ? -6.096 -1.114 -10.947 1.00 95.56 90 CYS A CA 1
ATOM 751 C C . CYS A 1 90 ? -5.543 -2.473 -11.404 1.00 95.56 90 CYS A C 1
ATOM 753 O O . CYS A 1 90 ? -4.368 -2.564 -11.761 1.00 95.56 90 CYS A O 1
ATOM 755 N N . GLU A 1 91 ? -6.382 -3.507 -11.475 1.00 95.81 91 GLU A N 1
ATOM 756 C CA . GLU A 1 91 ? -6.001 -4.829 -11.991 1.00 95.81 91 GLU A CA 1
ATOM 757 C C . GLU A 1 91 ? -5.531 -4.759 -13.450 1.00 95.81 91 GLU A C 1
ATOM 759 O O . GLU A 1 91 ? -4.515 -5.355 -13.814 1.00 95.81 91 GLU A O 1
ATOM 764 N N . PHE A 1 92 ? -6.216 -3.974 -14.285 1.00 95.69 92 PHE A N 1
ATOM 765 C CA . PHE A 1 92 ? -5.826 -3.757 -15.675 1.00 95.69 92 PHE A CA 1
ATOM 766 C C . PHE A 1 92 ? -4.498 -2.999 -15.804 1.00 95.69 92 PHE A C 1
ATOM 768 O O . PHE A 1 92 ? -3.657 -3.363 -16.629 1.00 95.69 92 PHE A O 1
ATOM 775 N N . LEU A 1 93 ? -4.274 -1.971 -14.980 1.00 96.50 93 LEU A N 1
ATOM 776 C CA . LEU A 1 93 ? -2.998 -1.249 -14.932 1.00 96.50 93 LEU A CA 1
ATOM 777 C C . LEU A 1 93 ? -1.846 -2.161 -14.497 1.00 96.50 93 LEU A C 1
ATOM 779 O O . LEU A 1 93 ? -0.769 -2.111 -15.092 1.00 96.50 93 LEU A O 1
ATOM 783 N N . LEU A 1 94 ? -2.076 -3.027 -13.507 1.00 96.88 94 LEU A N 1
ATOM 784 C CA . LEU A 1 94 ? -1.088 -4.015 -13.083 1.00 96.88 94 LEU A CA 1
ATOM 785 C C . LEU A 1 94 ? -0.783 -5.018 -14.205 1.00 96.88 94 LEU A C 1
ATOM 787 O O . LEU A 1 94 ? 0.385 -5.295 -14.475 1.00 96.88 94 LEU A O 1
ATOM 791 N N . LEU A 1 95 ? -1.806 -5.527 -14.900 1.00 96.25 95 LEU A N 1
ATOM 792 C CA . LEU A 1 95 ? -1.622 -6.426 -16.044 1.00 96.25 95 LEU A CA 1
ATOM 793 C C . LEU A 1 95 ? -0.739 -5.787 -17.121 1.00 96.25 95 LEU A C 1
ATOM 795 O O . LEU A 1 95 ? 0.181 -6.431 -17.624 1.00 96.25 95 LEU A O 1
ATOM 799 N N . LYS A 1 96 ? -0.971 -4.510 -17.445 1.00 95.06 96 LYS A N 1
ATOM 800 C CA . LYS A 1 96 ? -0.120 -3.784 -18.394 1.00 95.06 96 LYS A CA 1
ATOM 801 C C . LYS A 1 96 ? 1.332 -3.700 -17.939 1.00 95.06 96 LYS A C 1
ATOM 803 O O . LYS A 1 96 ? 2.221 -3.924 -18.756 1.00 95.06 96 LYS A O 1
ATOM 808 N N . ALA A 1 97 ? 1.572 -3.449 -16.651 1.00 95.06 97 ALA A N 1
ATOM 809 C CA . ALA A 1 97 ? 2.924 -3.447 -16.100 1.00 95.06 97 ALA A CA 1
ATOM 810 C C . ALA A 1 97 ? 3.613 -4.815 -16.267 1.00 95.06 97 ALA A C 1
ATOM 812 O O . ALA A 1 97 ? 4.783 -4.860 -16.640 1.00 95.06 97 ALA A O 1
ATOM 813 N N . TYR A 1 98 ? 2.894 -5.930 -16.082 1.00 95.69 98 TYR A N 1
ATOM 814 C CA . TYR A 1 98 ? 3.428 -7.274 -16.353 1.00 95.69 98 TYR A CA 1
ATOM 815 C C . TYR A 1 98 ? 3.735 -7.525 -17.834 1.00 95.69 98 TYR A C 1
ATOM 817 O O . TYR A 1 98 ? 4.702 -8.222 -18.144 1.00 95.69 98 TYR A O 1
ATOM 825 N N . CYS A 1 99 ? 2.940 -6.971 -18.751 1.00 93.56 99 CYS A N 1
ATOM 826 C CA . CYS A 1 99 ? 3.149 -7.129 -20.192 1.00 93.56 99 CYS A CA 1
ATOM 827 C C . CYS A 1 99 ? 4.376 -6.374 -20.729 1.00 93.56 99 CYS A C 1
ATOM 829 O O . CYS A 1 99 ? 4.773 -6.609 -21.872 1.00 93.56 99 CYS A O 1
ATOM 831 N N . HIS A 1 100 ? 4.982 -5.482 -19.942 1.00 92.06 100 HIS A N 1
ATOM 832 C CA . HIS A 1 100 ? 6.183 -4.774 -20.360 1.00 92.06 100 HIS A CA 1
ATOM 833 C C . HIS A 1 100 ? 7.390 -5.728 -20.483 1.00 92.06 100 HIS A C 1
ATOM 835 O O . HIS A 1 100 ? 7.597 -6.551 -19.590 1.00 92.06 100 HIS A O 1
ATOM 841 N N . PRO A 1 101 ? 8.255 -5.605 -21.512 1.00 90.19 101 PRO A N 1
ATOM 842 C CA . PRO A 1 101 ? 9.395 -6.512 -21.706 1.00 90.19 101 PRO A CA 1
ATOM 843 C C . PRO A 1 101 ? 10.378 -6.584 -20.529 1.00 90.19 101 PRO A C 1
ATOM 845 O O . PRO A 1 101 ? 11.059 -7.590 -20.353 1.00 90.19 101 PRO A O 1
ATOM 848 N N . GLN A 1 102 ? 10.466 -5.523 -19.725 1.00 89.62 102 GLN A N 1
ATOM 849 C CA . GLN A 1 102 ? 11.352 -5.445 -18.556 1.00 89.62 102 GLN A CA 1
ATOM 850 C C . GLN A 1 102 ? 10.634 -5.747 -17.228 1.00 89.62 102 GLN A C 1
ATOM 852 O O . GLN A 1 102 ? 11.221 -5.566 -16.162 1.00 89.62 102 GLN A O 1
ATOM 857 N N . SER A 1 103 ? 9.379 -6.208 -17.252 1.00 91.81 103 SER A N 1
ATOM 858 C CA . SER A 1 103 ? 8.593 -6.469 -16.036 1.00 91.81 103 SER A CA 1
ATOM 859 C C . SER A 1 103 ? 9.251 -7.483 -15.096 1.00 91.81 103 SER A C 1
ATOM 861 O O . SER A 1 103 ? 9.115 -7.374 -13.879 1.00 91.81 103 SER A O 1
ATOM 863 N N . SER A 1 104 ? 10.053 -8.409 -15.630 1.00 91.50 104 SER A N 1
ATOM 864 C CA . SER A 1 104 ? 10.783 -9.417 -14.855 1.00 91.50 104 SER A CA 1
ATOM 865 C C . SER A 1 104 ? 11.745 -8.832 -13.815 1.00 91.50 104 SER A C 1
ATOM 867 O O . SER A 1 104 ? 12.035 -9.497 -12.827 1.00 91.50 104 SER A O 1
ATOM 869 N N . PHE A 1 105 ? 12.238 -7.598 -13.997 1.00 89.06 105 PHE A N 1
ATOM 870 C CA . PHE A 1 105 ? 13.070 -6.920 -12.988 1.00 89.06 105 PHE A CA 1
ATOM 871 C C . PHE A 1 105 ? 12.286 -6.526 -11.730 1.00 89.06 105 PHE A C 1
ATOM 873 O O . PHE A 1 105 ? 12.886 -6.313 -10.678 1.00 89.06 105 PHE A O 1
ATOM 880 N N . PHE A 1 106 ? 10.963 -6.439 -11.849 1.00 93.38 106 PHE A N 1
ATOM 881 C CA . PHE A 1 106 ? 10.056 -5.932 -10.826 1.00 93.38 106 PHE A CA 1
ATOM 882 C C . PHE A 1 106 ? 9.035 -6.974 -10.371 1.00 93.38 106 PHE A C 1
ATOM 884 O O . PHE A 1 106 ? 8.264 -6.686 -9.462 1.00 93.38 106 PHE A O 1
ATOM 891 N N . ALA A 1 107 ? 8.984 -8.141 -11.019 1.00 94.12 107 ALA A N 1
ATOM 892 C CA . ALA A 1 107 ? 7.952 -9.145 -10.794 1.00 94.12 107 ALA A CA 1
ATOM 893 C C . ALA A 1 107 ? 8.044 -9.762 -9.396 1.00 94.12 107 ALA A C 1
ATOM 895 O O . ALA A 1 107 ? 7.079 -9.696 -8.644 1.00 94.12 107 ALA A O 1
ATOM 896 N N . GLU A 1 108 ? 9.214 -10.293 -9.045 1.00 94.81 108 GLU A N 1
ATOM 897 C CA . GLU A 1 108 ? 9.449 -11.066 -7.823 1.00 94.81 108 GLU A CA 1
ATOM 898 C C . GLU A 1 108 ? 10.138 -10.242 -6.718 1.00 94.81 108 GLU A C 1
ATOM 900 O O . GLU A 1 108 ? 10.507 -9.080 -6.907 1.00 94.81 108 GLU A O 1
ATOM 905 N N . THR A 1 109 ? 10.359 -10.871 -5.555 1.00 92.19 109 THR A N 1
ATOM 906 C CA . THR A 1 109 ? 11.077 -10.275 -4.417 1.00 92.19 109 THR A CA 1
ATOM 907 C C . THR A 1 109 ? 12.417 -9.652 -4.854 1.00 92.19 109 THR A C 1
ATOM 909 O O . THR A 1 109 ? 13.280 -10.364 -5.381 1.00 92.19 109 THR A O 1
ATOM 912 N N . PRO A 1 110 ? 12.657 -8.352 -4.585 1.00 89.44 110 PRO A N 1
ATOM 913 C CA . PRO A 1 110 ? 13.893 -7.681 -4.974 1.00 89.44 110 PRO A CA 1
ATOM 914 C C . PRO A 1 110 ? 15.137 -8.313 -4.342 1.00 89.44 110 PRO A C 1
ATOM 916 O O . PRO A 1 110 ? 15.150 -8.681 -3.166 1.00 89.44 110 PRO A O 1
ATOM 919 N N . ARG A 1 111 ? 16.245 -8.366 -5.092 1.00 84.56 111 ARG A N 1
ATOM 920 C CA . ARG A 1 111 ? 17.518 -8.948 -4.611 1.00 84.56 111 ARG A CA 1
ATOM 921 C C . ARG A 1 111 ? 18.080 -8.239 -3.378 1.00 84.56 111 ARG A C 1
ATOM 923 O O . ARG A 1 111 ? 18.777 -8.850 -2.573 1.00 84.56 111 ARG A O 1
ATOM 930 N N . ASN A 1 112 ? 17.771 -6.959 -3.230 1.00 85.75 112 ASN A N 1
ATOM 931 C CA . ASN A 1 112 ? 18.209 -6.107 -2.135 1.00 85.75 112 ASN A CA 1
ATOM 932 C C . ASN A 1 112 ? 17.193 -6.041 -0.982 1.00 85.75 112 ASN A C 1
ATOM 934 O O . ASN A 1 112 ? 17.226 -5.102 -0.196 1.00 85.75 112 ASN A O 1
ATOM 938 N N . ILE A 1 113 ? 16.304 -7.034 -0.839 1.00 86.06 113 ILE A N 1
ATOM 939 C CA . ILE A 1 113 ? 15.276 -7.067 0.218 1.00 86.06 113 ILE A CA 1
ATOM 940 C C . ILE A 1 113 ? 15.840 -6.859 1.634 1.00 86.06 113 ILE A C 1
ATO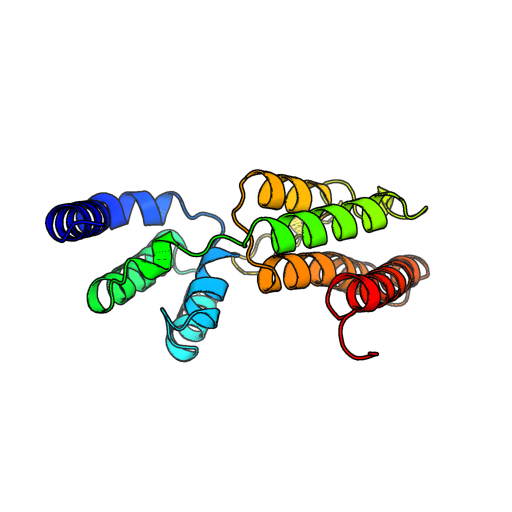M 942 O O . ILE A 1 113 ? 15.173 -6.302 2.500 1.00 86.06 113 ILE A O 1
ATOM 946 N N . ARG A 1 114 ? 17.099 -7.254 1.868 1.00 85.94 114 ARG A N 1
ATOM 947 C CA . ARG A 1 114 ? 17.790 -7.078 3.155 1.00 85.94 114 ARG A CA 1
ATOM 948 C C . ARG A 1 114 ? 18.039 -5.613 3.516 1.00 85.94 114 ARG A C 1
ATOM 950 O O . ARG A 1 114 ? 18.166 -5.310 4.695 1.00 85.94 114 ARG A O 1
ATOM 957 N N . ASP A 1 115 ? 18.051 -4.715 2.535 1.00 85.38 115 ASP A N 1
ATOM 958 C CA . ASP A 1 115 ? 18.247 -3.282 2.756 1.00 85.38 115 ASP A CA 1
ATOM 959 C C . ASP A 1 115 ? 16.999 -2.614 3.356 1.00 85.38 115 ASP A C 1
ATOM 961 O O . ASP A 1 115 ? 17.070 -1.458 3.772 1.00 85.38 115 ASP A O 1
ATOM 965 N N . TYR A 1 116 ? 15.863 -3.317 3.402 1.00 80.94 116 TYR A N 1
ATOM 966 C CA . TYR A 1 116 ? 14.554 -2.838 3.861 1.00 80.94 116 TYR A CA 1
ATOM 967 C C . TYR A 1 116 ? 14.217 -3.318 5.283 1.00 80.94 116 TYR A C 1
ATOM 969 O O . TYR A 1 116 ? 13.063 -3.554 5.619 1.00 80.94 116 TYR A O 1
ATOM 977 N N . SER A 1 117 ? 15.231 -3.495 6.135 1.00 75.69 117 SER A N 1
ATOM 978 C CA . SER A 1 117 ? 15.056 -3.992 7.508 1.00 75.69 117 SER A CA 1
ATOM 979 C C . SER A 1 117 ? 14.399 -2.991 8.468 1.00 75.69 117 SER A C 1
ATOM 981 O O . SER A 1 117 ? 14.040 -3.359 9.583 1.00 75.69 117 SER A O 1
ATOM 983 N N . GLU A 1 118 ? 14.273 -1.722 8.076 1.00 73.94 118 GLU A N 1
ATOM 984 C CA . GLU A 1 118 ? 13.637 -0.689 8.896 1.00 73.94 118 GLU A CA 1
ATOM 985 C C . GLU A 1 118 ? 12.101 -0.729 8.744 1.00 73.94 118 GLU A C 1
ATOM 987 O O . GLU A 1 118 ? 11.619 -0.819 7.616 1.00 73.94 118 GLU A O 1
ATOM 992 N N . PRO A 1 119 ? 11.309 -0.578 9.828 1.00 67.56 119 PRO A N 1
ATOM 993 C CA . PRO A 1 119 ? 9.844 -0.729 9.803 1.00 67.56 119 PRO A CA 1
ATOM 994 C C . PRO A 1 119 ? 9.080 0.128 8.780 1.00 67.56 119 PRO A C 1
ATOM 996 O O . PRO A 1 119 ? 7.972 -0.233 8.394 1.00 67.56 119 PRO A O 1
ATOM 999 N N . PHE A 1 120 ? 9.657 1.256 8.359 1.00 66.88 120 PHE A N 1
ATOM 1000 C CA . PHE A 1 120 ? 9.068 2.194 7.394 1.00 66.88 120 PHE A CA 1
ATOM 1001 C C . PHE A 1 120 ? 9.891 2.337 6.110 1.00 66.88 120 PHE A C 1
ATOM 1003 O O . PHE A 1 120 ? 9.689 3.266 5.328 1.00 66.88 120 PHE A O 1
ATOM 1010 N N . LYS A 1 121 ? 10.847 1.432 5.891 1.00 77.88 121 LYS A N 1
ATOM 1011 C CA . LYS A 1 121 ? 11.560 1.320 4.626 1.00 77.88 121 LYS A CA 1
ATOM 1012 C C . LYS A 1 121 ? 10.964 0.138 3.884 1.00 77.88 121 LYS A C 1
ATOM 1014 O O . LYS A 1 121 ? 11.255 -1.012 4.181 1.00 77.88 121 LYS A O 1
ATOM 1019 N N . GLU A 1 122 ? 10.105 0.428 2.920 1.00 84.62 122 GLU A N 1
ATOM 1020 C CA . GLU A 1 122 ? 9.291 -0.590 2.261 1.00 84.62 122 GLU A CA 1
ATOM 1021 C C . GLU A 1 122 ? 9.884 -1.037 0.929 1.00 84.62 122 GLU A C 1
ATOM 1023 O O . GLU A 1 122 ? 10.076 -0.237 0.009 1.00 84.62 122 GLU A O 1
ATOM 1028 N N . ALA A 1 123 ? 10.124 -2.340 0.808 1.00 89.62 123 ALA A N 1
ATOM 1029 C CA . ALA A 1 123 ? 10.300 -2.973 -0.488 1.00 89.62 123 ALA A CA 1
ATOM 1030 C C . ALA A 1 123 ? 8.930 -3.168 -1.140 1.00 89.62 123 ALA A C 1
ATOM 1032 O O . ALA A 1 123 ? 7.953 -3.483 -0.460 1.00 89.62 123 ALA A O 1
ATOM 1033 N N . MET A 1 124 ? 8.878 -3.033 -2.462 1.00 93.56 124 MET A N 1
ATOM 1034 C CA . MET A 1 124 ? 7.678 -3.296 -3.248 1.00 93.56 124 MET A CA 1
ATOM 1035 C C . MET A 1 124 ? 8.065 -3.968 -4.561 1.00 93.56 124 MET A C 1
ATOM 1037 O O . MET A 1 124 ? 9.128 -3.671 -5.108 1.00 93.56 124 MET A O 1
ATOM 1041 N N . TRP A 1 125 ? 7.210 -4.865 -5.042 1.00 95.62 125 TRP A N 1
ATOM 1042 C CA . TRP A 1 125 ? 7.348 -5.584 -6.310 1.00 95.62 125 TRP A CA 1
ATOM 1043 C C . TRP A 1 125 ? 5.959 -5.982 -6.827 1.00 95.62 125 TRP A C 1
ATOM 1045 O O . TRP A 1 125 ? 4.987 -5.954 -6.068 1.00 95.62 125 TRP A O 1
ATOM 1055 N N . LEU A 1 126 ? 5.843 -6.324 -8.112 1.00 97.00 126 LEU A N 1
ATOM 1056 C CA . LEU A 1 126 ? 4.550 -6.525 -8.773 1.00 97.00 126 LEU A CA 1
ATOM 1057 C C . LEU A 1 126 ? 3.758 -7.678 -8.152 1.00 97.00 126 LEU A C 1
ATOM 1059 O O . LEU A 1 126 ? 2.559 -7.520 -7.942 1.00 97.00 126 LEU A O 1
ATOM 1063 N N . ASP A 1 127 ? 4.400 -8.794 -7.792 1.00 97.00 127 ASP A N 1
ATOM 1064 C CA . ASP A 1 127 ? 3.693 -9.926 -7.179 1.00 97.00 127 ASP A CA 1
ATOM 1065 C C . ASP A 1 127 ? 3.109 -9.577 -5.802 1.00 97.00 127 ASP A C 1
ATOM 1067 O O . ASP A 1 127 ? 2.010 -10.024 -5.481 1.00 97.00 127 ASP A O 1
ATOM 1071 N N . LEU A 1 128 ? 3.775 -8.722 -5.015 1.00 94.25 128 LEU A N 1
ATOM 1072 C CA . LEU A 1 128 ? 3.214 -8.232 -3.750 1.00 94.25 128 LEU A CA 1
ATOM 1073 C C . LEU A 1 128 ? 2.038 -7.277 -3.986 1.00 94.25 128 LEU A C 1
ATOM 1075 O O . LEU A 1 128 ? 1.044 -7.332 -3.264 1.00 94.25 128 LEU A O 1
ATOM 1079 N N . VAL A 1 129 ? 2.111 -6.427 -5.015 1.00 95.25 129 VAL A N 1
ATOM 1080 C CA . VAL A 1 129 ? 0.967 -5.594 -5.422 1.00 95.25 129 VAL A CA 1
ATOM 1081 C C . VAL A 1 129 ? -0.194 -6.474 -5.894 1.00 95.25 129 VAL A C 1
ATOM 1083 O O . VAL A 1 129 ? -1.346 -6.224 -5.546 1.00 95.25 129 VAL A O 1
ATOM 1086 N N . LYS A 1 130 ? 0.085 -7.545 -6.639 1.00 96.81 130 LYS A N 1
ATOM 1087 C CA . LYS A 1 130 ? -0.915 -8.518 -7.087 1.00 96.81 130 LYS A CA 1
ATOM 1088 C C . LYS A 1 130 ? -1.607 -9.212 -5.914 1.00 96.81 130 LYS A C 1
ATOM 1090 O O . LYS A 1 130 ? -2.834 -9.313 -5.912 1.00 96.81 130 LYS A O 1
ATOM 1095 N N . GLU A 1 131 ? -0.839 -9.678 -4.932 1.00 93.69 131 GLU A N 1
ATOM 1096 C CA . GLU A 1 131 ? -1.349 -10.289 -3.698 1.00 93.69 131 GLU A CA 1
ATOM 1097 C C . GLU A 1 131 ? -2.296 -9.320 -2.978 1.00 93.69 131 GLU A C 1
ATOM 1099 O O . GLU A 1 131 ? -3.469 -9.628 -2.778 1.00 93.69 131 GLU A O 1
ATOM 1104 N N . ARG A 1 132 ? -1.839 -8.089 -2.731 1.00 90.56 132 ARG A N 1
ATOM 1105 C CA . ARG A 1 132 ? -2.623 -7.045 -2.055 1.00 90.56 132 ARG A CA 1
ATOM 1106 C C . ARG A 1 132 ? -3.884 -6.625 -2.824 1.00 90.56 132 ARG A C 1
ATOM 1108 O O . ARG A 1 132 ? -4.929 -6.390 -2.216 1.00 90.56 132 ARG A O 1
ATOM 1115 N N . LEU A 1 133 ? -3.828 -6.554 -4.157 1.00 91.88 133 LEU A N 1
ATOM 1116 C CA . LEU A 1 133 ? -5.024 -6.325 -4.979 1.00 91.88 133 LEU A CA 1
ATOM 1117 C C . LEU A 1 133 ? -6.026 -7.474 -4.836 1.00 91.88 133 LEU A C 1
ATOM 1119 O O . LEU A 1 133 ? -7.219 -7.217 -4.693 1.00 91.88 133 LEU A O 1
ATOM 1123 N N . THR A 1 134 ? -5.546 -8.720 -4.832 1.00 91.00 134 THR A N 1
ATOM 1124 C CA . THR A 1 134 ? -6.386 -9.924 -4.716 1.00 91.00 134 THR A CA 1
ATOM 1125 C C . THR A 1 134 ? -7.072 -10.004 -3.351 1.00 91.00 134 THR A C 1
ATOM 1127 O O . THR A 1 134 ? -8.249 -10.353 -3.264 1.00 91.00 134 THR A O 1
ATOM 1130 N N . GLU A 1 135 ? -6.365 -9.619 -2.289 1.00 87.75 135 GLU A N 1
ATOM 1131 C CA . GLU A 1 135 ? -6.892 -9.545 -0.921 1.00 87.75 135 GLU A CA 1
ATOM 1132 C C . GLU A 1 135 ? -7.814 -8.339 -0.680 1.00 87.75 135 GLU A C 1
ATOM 1134 O O . GLU A 1 135 ? -8.397 -8.216 0.396 1.00 87.75 135 GLU A O 1
ATOM 1139 N N . LYS A 1 136 ? -7.982 -7.460 -1.679 1.00 84.56 136 LYS A N 1
ATOM 1140 C CA . LYS A 1 136 ? -8.817 -6.248 -1.614 1.00 84.56 136 LYS A CA 1
ATOM 1141 C C . LYS A 1 136 ? -8.417 -5.297 -0.487 1.00 84.56 136 LYS A C 1
ATOM 1143 O O . LYS A 1 136 ? -9.259 -4.602 0.080 1.00 84.56 136 LYS A O 1
ATOM 1148 N N . VAL A 1 137 ? -7.121 -5.237 -0.186 1.00 80.44 137 VAL A N 1
ATOM 1149 C CA . VAL A 1 137 ? -6.581 -4.323 0.828 1.00 80.44 137 VAL A CA 1
ATOM 1150 C C . VAL A 1 137 ? -6.227 -2.954 0.254 1.00 80.44 137 VAL A C 1
ATOM 1152 O O . VAL A 1 137 ? -5.736 -2.109 0.987 1.00 80.44 137 VAL A O 1
ATOM 1155 N N . TYR A 1 138 ? -6.436 -2.709 -1.043 1.00 86.62 138 TYR A N 1
ATOM 1156 C CA . TYR A 1 138 ? -6.087 -1.438 -1.672 1.00 86.62 138 TYR A CA 1
ATOM 1157 C C . TYR A 1 138 ? -7.245 -0.448 -1.782 1.00 86.62 138 TYR A C 1
ATOM 1159 O O . TYR A 1 138 ? -8.363 -0.800 -2.144 1.00 86.62 138 TYR A O 1
ATOM 1167 N N . THR A 1 139 ? -6.905 0.829 -1.598 1.00 85.88 139 THR A N 1
ATOM 1168 C CA . THR A 1 139 ? -7.565 1.957 -2.267 1.00 85.88 139 THR A CA 1
ATOM 1169 C C . THR A 1 139 ? -6.797 2.304 -3.550 1.00 85.88 139 THR A C 1
ATOM 1171 O O . THR A 1 139 ? -5.634 1.915 -3.698 1.00 85.88 139 THR A O 1
ATOM 1174 N N . VAL A 1 140 ? -7.406 3.057 -4.480 1.00 87.75 140 VAL A N 1
ATOM 1175 C CA . VAL A 1 140 ? -6.720 3.487 -5.720 1.00 87.75 140 VAL A CA 1
ATOM 1176 C C . VAL A 1 140 ? -5.423 4.221 -5.382 1.00 87.75 140 VAL A C 1
ATOM 1178 O O . VAL A 1 140 ? -4.370 3.921 -5.936 1.00 87.75 140 VAL A O 1
ATOM 1181 N N . ALA A 1 141 ? -5.474 5.145 -4.419 1.00 85.00 141 ALA A N 1
ATOM 1182 C CA . ALA A 1 141 ? -4.314 5.923 -3.996 1.00 85.00 141 ALA A CA 1
ATOM 1183 C C . ALA A 1 141 ? -3.152 5.032 -3.528 1.00 85.00 141 ALA A C 1
ATOM 1185 O O . ALA A 1 141 ? -1.999 5.277 -3.891 1.00 85.00 141 ALA A O 1
ATOM 1186 N N . TRP A 1 142 ? -3.450 3.976 -2.771 1.00 86.69 142 TRP A N 1
ATOM 1187 C CA . TRP A 1 142 ? -2.444 3.036 -2.284 1.00 86.69 142 TRP A CA 1
ATOM 1188 C C . TRP A 1 142 ? -1.854 2.164 -3.385 1.00 86.69 142 TRP A C 1
ATOM 1190 O O . TRP A 1 142 ? -0.636 2.013 -3.437 1.00 86.69 142 TRP A O 1
ATOM 1200 N N . PHE A 1 143 ? -2.686 1.658 -4.297 1.00 92.00 143 PHE A N 1
ATOM 1201 C CA . PHE A 1 143 ? -2.198 0.938 -5.470 1.00 92.00 143 PHE A CA 1
ATOM 1202 C C . PHE A 1 143 ? -1.211 1.802 -6.272 1.00 92.00 143 PHE A C 1
ATOM 1204 O O . PHE A 1 143 ? -0.111 1.360 -6.598 1.00 92.00 143 PHE A O 1
ATOM 1211 N N . LEU A 1 144 ? -1.556 3.069 -6.529 1.00 92.12 144 LEU A N 1
ATOM 1212 C CA . LEU A 1 144 ? -0.685 3.986 -7.269 1.00 92.12 144 LEU A CA 1
ATOM 1213 C C . LEU A 1 144 ? 0.597 4.332 -6.510 1.00 92.12 144 LEU A C 1
ATOM 1215 O O . LEU A 1 144 ? 1.656 4.431 -7.131 1.00 92.12 144 LEU A O 1
ATOM 1219 N N . ARG A 1 145 ? 0.526 4.513 -5.182 1.00 90.31 145 ARG A N 1
ATOM 1220 C CA . ARG A 1 145 ? 1.718 4.701 -4.338 1.00 90.31 145 ARG A CA 1
ATOM 1221 C C . ARG A 1 145 ? 2.657 3.509 -4.486 1.00 90.31 145 ARG A C 1
ATOM 1223 O O . ARG A 1 145 ? 3.841 3.730 -4.716 1.00 90.31 145 ARG A O 1
ATOM 1230 N N . ASP A 1 146 ? 2.136 2.289 -4.386 1.00 92.69 146 ASP A N 1
ATOM 1231 C CA . ASP A 1 146 ? 2.948 1.072 -4.411 1.00 92.69 146 ASP A CA 1
ATOM 1232 C C . ASP A 1 146 ? 3.558 0.821 -5.781 1.00 92.69 146 ASP A C 1
ATOM 1234 O O . ASP A 1 146 ? 4.757 0.560 -5.864 1.00 92.69 146 ASP A O 1
ATOM 1238 N N . MET A 1 147 ? 2.791 1.016 -6.855 1.00 95.12 147 MET A N 1
ATOM 1239 C CA . MET A 1 147 ? 3.325 0.960 -8.217 1.00 95.12 147 MET A CA 1
ATOM 1240 C C . MET A 1 147 ? 4.482 1.950 -8.404 1.00 95.12 147 MET A C 1
ATOM 1242 O O . MET A 1 147 ? 5.556 1.566 -8.854 1.00 95.12 147 MET A O 1
ATOM 1246 N N . ARG A 1 148 ? 4.326 3.206 -7.968 1.00 94.25 148 ARG A N 1
ATOM 1247 C CA . ARG A 1 148 ? 5.403 4.215 -8.025 1.00 94.25 148 ARG A CA 1
ATOM 1248 C C . ARG A 1 148 ? 6.587 3.879 -7.119 1.00 94.25 148 ARG A C 1
ATOM 1250 O O . ARG A 1 148 ? 7.731 4.195 -7.443 1.00 94.25 148 ARG A O 1
ATOM 1257 N N . LEU A 1 149 ? 6.332 3.262 -5.966 1.00 92.88 149 LEU A N 1
ATOM 1258 C CA . LEU A 1 149 ? 7.370 2.875 -5.015 1.00 92.88 149 LEU A CA 1
ATOM 1259 C C . LEU A 1 149 ? 8.294 1.802 -5.601 1.00 92.88 149 LEU A C 1
ATOM 1261 O O . LEU A 1 149 ? 9.500 1.885 -5.379 1.00 92.88 149 LEU A O 1
ATOM 1265 N N . ILE A 1 150 ? 7.765 0.856 -6.387 1.00 94.06 150 ILE A N 1
ATOM 1266 C CA . ILE A 1 150 ? 8.562 -0.145 -7.120 1.00 94.06 150 ILE A CA 1
ATOM 1267 C C . ILE A 1 150 ? 9.653 0.549 -7.946 1.00 94.06 150 ILE A C 1
ATOM 1269 O O . ILE A 1 150 ? 10.843 0.262 -7.791 1.00 94.06 150 ILE A O 1
ATOM 1273 N N . PHE A 1 151 ? 9.257 1.511 -8.781 1.00 91.94 151 PHE A N 1
ATOM 1274 C CA . PHE A 1 151 ? 10.173 2.202 -9.689 1.00 91.94 151 PHE A CA 1
ATOM 1275 C C . PHE A 1 151 ? 11.177 3.070 -8.927 1.00 91.94 151 PHE A C 1
ATOM 1277 O O . PHE A 1 151 ? 12.381 3.022 -9.192 1.00 91.94 151 PHE A O 1
ATOM 1284 N N . ARG A 1 152 ? 10.708 3.792 -7.903 1.00 89.44 152 ARG A N 1
ATOM 1285 C CA . ARG A 1 152 ? 11.558 4.647 -7.064 1.00 89.44 152 ARG A CA 1
ATOM 1286 C C . ARG A 1 152 ? 12.605 3.848 -6.282 1.00 89.44 152 ARG A C 1
ATOM 1288 O O . ARG A 1 152 ? 13.754 4.280 -6.160 1.00 89.44 152 ARG A O 1
ATOM 1295 N N . ASN A 1 153 ? 12.227 2.677 -5.770 1.00 90.38 153 ASN A N 1
ATOM 1296 C CA . ASN A 1 153 ? 13.129 1.751 -5.087 1.00 90.38 153 ASN A CA 1
ATOM 1297 C C . ASN A 1 153 ? 14.235 1.259 -6.024 1.00 90.38 153 ASN A C 1
ATOM 1299 O O . ASN A 1 153 ? 15.415 1.308 -5.673 1.00 90.38 153 ASN A O 1
ATOM 1303 N N . HIS A 1 154 ? 13.863 0.854 -7.238 1.00 89.06 154 HIS A N 1
ATOM 1304 C CA . HIS A 1 154 ? 14.805 0.398 -8.257 1.00 89.06 154 HIS A CA 1
ATOM 1305 C C . HIS A 1 154 ? 15.797 1.490 -8.665 1.00 89.06 154 HIS A C 1
ATOM 1307 O O . HIS A 1 154 ? 17.006 1.255 -8.665 1.00 89.06 154 HIS A O 1
ATOM 1313 N N . GLN A 1 155 ? 15.307 2.706 -8.921 1.00 87.44 155 GLN A N 1
ATOM 1314 C CA . GLN A 1 155 ? 16.152 3.868 -9.217 1.00 87.44 155 GLN A CA 1
ATOM 1315 C C . GLN A 1 155 ? 17.111 4.184 -8.063 1.00 87.44 155 GLN A C 1
ATOM 1317 O O . GLN A 1 155 ? 18.283 4.472 -8.288 1.00 87.44 155 GLN A O 1
ATOM 1322 N N . THR A 1 156 ? 16.646 4.097 -6.815 1.00 86.31 156 THR A N 1
ATOM 1323 C CA . THR A 1 156 ? 17.486 4.364 -5.637 1.00 86.31 156 THR A CA 1
ATOM 1324 C C . THR A 1 156 ? 18.604 3.329 -5.493 1.00 86.31 156 THR A C 1
ATOM 1326 O O . THR A 1 156 ? 19.735 3.686 -5.154 1.00 86.31 156 THR A O 1
ATOM 1329 N N . PHE A 1 157 ? 18.310 2.056 -5.770 1.00 84.81 157 PHE A N 1
ATOM 1330 C CA . PHE A 1 157 ? 19.283 0.970 -5.668 1.00 84.81 157 PHE A CA 1
ATOM 1331 C C . PHE A 1 157 ? 20.326 1.012 -6.793 1.00 84.81 157 PHE A C 1
ATOM 1333 O O . PHE A 1 157 ? 21.527 0.985 -6.523 1.00 84.81 157 PHE A O 1
ATOM 1340 N N . TYR A 1 158 ? 19.882 1.133 -8.047 1.00 84.56 158 TYR A N 1
ATOM 1341 C CA . TYR A 1 158 ? 20.768 1.115 -9.215 1.00 84.56 158 TYR A CA 1
ATOM 1342 C C . TYR A 1 158 ? 21.363 2.487 -9.571 1.00 84.56 158 TYR A C 1
ATOM 1344 O O . TYR A 1 158 ? 22.316 2.549 -10.353 1.00 84.56 158 TYR A O 1
ATOM 1352 N N . LYS A 1 159 ? 20.868 3.578 -8.972 1.00 83.06 159 LYS A N 1
ATOM 1353 C CA . LYS A 1 159 ? 21.334 4.962 -9.180 1.00 83.06 159 LYS A CA 1
ATOM 1354 C C . LYS A 1 159 ? 21.450 5.298 -10.677 1.00 83.06 159 LYS A C 1
ATOM 1356 O O . LYS A 1 159 ? 20.652 4.831 -11.479 1.00 83.06 159 LYS A O 1
ATOM 1361 N N . ALA A 1 160 ? 22.448 6.094 -11.066 1.00 76.62 160 ALA A N 1
ATOM 1362 C CA . ALA A 1 160 ? 22.695 6.516 -12.447 1.00 76.62 160 ALA A CA 1
ATOM 1363 C C . ALA A 1 160 ? 23.349 5.434 -13.338 1.00 76.62 160 ALA A C 1
ATOM 1365 O O . ALA A 1 160 ? 24.030 5.772 -14.301 1.00 76.62 160 ALA A O 1
ATOM 1366 N N . SER A 1 161 ? 23.213 4.147 -13.002 1.00 82.00 161 SER A N 1
ATOM 1367 C CA . SER A 1 161 ? 23.645 3.066 -13.899 1.00 82.00 161 SER A CA 1
ATOM 1368 C C . SER A 1 161 ? 22.615 2.824 -15.003 1.00 82.00 161 SER A C 1
ATOM 1370 O O . SER A 1 161 ? 21.458 3.223 -14.873 1.00 82.00 161 SER A O 1
ATOM 1372 N N . ASP A 1 162 ? 23.003 2.088 -16.045 1.00 78.62 162 ASP A N 1
ATOM 1373 C CA . ASP A 1 162 ? 22.093 1.671 -17.123 1.00 78.62 162 ASP A CA 1
ATOM 1374 C C . ASP A 1 162 ? 20.858 0.918 -16.590 1.00 78.62 162 ASP A C 1
ATOM 1376 O O . ASP A 1 162 ? 19.764 1.022 -17.140 1.00 78.62 162 ASP A O 1
ATOM 1380 N N . PHE A 1 163 ? 20.995 0.211 -15.461 1.00 79.94 163 PHE A N 1
ATOM 1381 C CA . PHE A 1 163 ? 19.871 -0.449 -14.796 1.00 79.94 163 PHE A CA 1
ATOM 1382 C C . PHE A 1 163 ? 18.886 0.540 -14.171 1.00 79.94 163 PHE A C 1
ATOM 1384 O O . PHE A 1 163 ? 17.708 0.217 -14.064 1.00 79.94 163 PHE A O 1
ATOM 1391 N N . GLY A 1 164 ? 19.321 1.741 -13.784 1.00 80.69 164 GLY A N 1
ATOM 1392 C CA . GLY A 1 164 ? 18.432 2.791 -13.288 1.00 80.69 164 GLY A CA 1
ATOM 1393 C C . GLY A 1 164 ? 17.443 3.271 -14.353 1.00 80.69 164 GLY A C 1
ATOM 1394 O O . GLY A 1 164 ? 16.277 3.506 -14.034 1.00 80.69 164 GLY A O 1
ATOM 1395 N N . GLN A 1 165 ? 17.874 3.328 -15.621 1.00 83.25 165 GLN A N 1
ATOM 1396 C CA . GLN A 1 165 ? 17.038 3.766 -16.745 1.00 83.25 165 GLN A CA 1
ATOM 1397 C C . GLN A 1 165 ? 15.832 2.841 -16.973 1.00 83.25 165 GLN A C 1
ATOM 1399 O O . GLN A 1 165 ? 14.734 3.324 -17.222 1.00 83.25 165 GLN A O 1
ATOM 1404 N N . ILE A 1 166 ? 15.998 1.531 -16.754 1.00 84.56 166 ILE A N 1
ATOM 1405 C CA . ILE A 1 166 ? 14.917 0.528 -16.830 1.00 84.56 166 ILE A CA 1
ATOM 1406 C C . ILE A 1 166 ? 13.729 0.901 -15.926 1.00 84.56 166 ILE A C 1
ATOM 1408 O O . ILE A 1 166 ? 12.571 0.730 -16.300 1.00 84.56 166 ILE A O 1
ATOM 1412 N N . GLY A 1 167 ? 14.007 1.422 -14.725 1.00 84.81 167 GLY A N 1
ATOM 1413 C CA . GLY A 1 167 ? 12.963 1.864 -13.798 1.00 84.81 167 GLY A CA 1
ATOM 1414 C C . GLY A 1 167 ? 12.222 3.108 -14.279 1.00 84.81 167 GLY A C 1
ATOM 1415 O O . GLY A 1 167 ? 11.016 3.199 -14.080 1.00 84.81 167 GLY A O 1
ATOM 1416 N N . LEU A 1 168 ? 12.927 4.047 -14.916 1.00 86.25 168 LEU A N 1
ATOM 1417 C CA . LEU A 1 168 ? 12.331 5.267 -15.470 1.00 86.25 168 LEU A CA 1
ATOM 1418 C C . LEU A 1 168 ? 11.426 4.964 -16.669 1.00 86.25 168 LEU A C 1
ATOM 1420 O O . LEU A 1 168 ? 10.351 5.549 -16.784 1.00 86.25 168 LEU A O 1
ATOM 1424 N N . ASP A 1 169 ? 11.845 4.042 -17.537 1.00 86.44 169 ASP A N 1
ATOM 1425 C CA . ASP A 1 169 ? 11.101 3.693 -18.749 1.00 86.44 169 ASP A CA 1
ATOM 1426 C C . ASP A 1 169 ? 9.746 3.052 -18.396 1.00 86.44 169 ASP A C 1
ATOM 1428 O O . ASP A 1 169 ? 8.698 3.519 -18.851 1.00 86.44 169 ASP A O 1
ATOM 1432 N N . LEU A 1 170 ? 9.743 2.051 -17.506 1.00 87.88 170 LEU A N 1
ATOM 1433 C CA . LEU A 1 170 ? 8.507 1.401 -17.057 1.00 87.88 170 LEU A CA 1
ATOM 1434 C C . LEU A 1 170 ? 7.603 2.346 -16.248 1.00 87.88 170 LEU A C 1
ATOM 1436 O O . LEU A 1 170 ? 6.382 2.294 -16.394 1.00 87.88 170 LEU A O 1
ATOM 1440 N N . GLU A 1 171 ? 8.176 3.236 -15.429 1.00 92.75 171 GLU A N 1
ATOM 1441 C CA . GLU A 1 171 ? 7.410 4.267 -14.719 1.00 92.75 171 GLU A CA 1
ATOM 1442 C C . GLU A 1 171 ? 6.701 5.210 -15.699 1.00 92.75 171 GLU A C 1
ATOM 1444 O O . GLU A 1 171 ? 5.509 5.480 -15.551 1.00 92.75 171 GLU A O 1
ATOM 1449 N N . ALA A 1 172 ? 7.399 5.675 -16.740 1.00 92.12 172 ALA A N 1
ATOM 1450 C CA . ALA A 1 172 ? 6.822 6.559 -17.747 1.00 92.12 172 ALA A CA 1
ATOM 1451 C C . ALA A 1 172 ? 5.678 5.889 -18.526 1.00 92.12 172 ALA A C 1
ATOM 1453 O O . ALA A 1 172 ? 4.651 6.526 -18.792 1.00 92.12 172 ALA A O 1
ATOM 1454 N N . GLU A 1 173 ? 5.823 4.607 -18.874 1.00 91.81 173 GLU A N 1
ATOM 1455 C CA . GLU A 1 173 ? 4.749 3.834 -19.502 1.00 91.81 173 GLU A CA 1
ATOM 1456 C C . GLU A 1 173 ? 3.557 3.633 -18.564 1.00 91.81 173 GLU A C 1
ATOM 1458 O O . GLU A 1 173 ? 2.416 3.893 -18.961 1.00 91.81 173 GLU A O 1
ATOM 1463 N N . PHE A 1 174 ? 3.812 3.269 -17.304 1.00 94.06 174 PHE A N 1
ATOM 1464 C CA . PHE A 1 174 ? 2.773 3.133 -16.289 1.00 94.06 174 PHE A CA 1
ATOM 1465 C C . PHE A 1 174 ? 1.991 4.440 -16.102 1.00 94.06 174 PHE A C 1
ATOM 1467 O O . PHE A 1 174 ? 0.764 4.428 -16.146 1.00 94.06 174 PHE A O 1
ATOM 1474 N N . GLU A 1 175 ? 2.664 5.587 -15.969 1.00 93.88 175 GLU A N 1
ATOM 1475 C CA . GLU A 1 175 ? 2.011 6.897 -15.823 1.00 93.88 175 GLU A CA 1
ATOM 1476 C C . GLU A 1 175 ? 1.212 7.300 -17.074 1.00 93.88 175 GLU A C 1
ATOM 1478 O O . GLU A 1 175 ? 0.162 7.947 -16.984 1.00 93.88 175 GLU A O 1
ATOM 1483 N N . LYS A 1 176 ? 1.674 6.912 -18.267 1.00 93.56 176 LYS A N 1
ATOM 1484 C CA . LYS A 1 176 ? 0.931 7.116 -19.517 1.00 93.56 176 LYS A CA 1
ATOM 1485 C C . LYS A 1 176 ? -0.350 6.288 -19.541 1.00 93.56 176 LYS A C 1
ATOM 1487 O O . LYS A 1 176 ? -1.389 6.794 -19.966 1.00 93.56 176 LYS A O 1
ATOM 1492 N N . ASP A 1 177 ? -0.290 5.031 -19.116 1.00 92.19 177 ASP A N 1
ATOM 1493 C CA . ASP A 1 177 ? -1.462 4.163 -19.044 1.00 92.19 177 ASP A CA 1
ATOM 1494 C C . ASP A 1 177 ? -2.415 4.564 -17.925 1.00 92.19 177 ASP A C 1
ATOM 1496 O O . ASP A 1 177 ? -3.623 4.592 -18.151 1.00 92.19 177 ASP A O 1
ATOM 1500 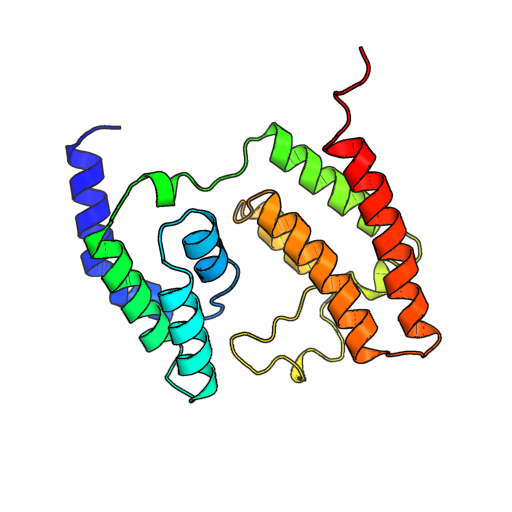N N . LEU A 1 178 ? -1.887 4.984 -16.777 1.00 91.50 178 LEU A N 1
ATOM 1501 C CA . LEU A 1 178 ? -2.650 5.562 -15.679 1.00 91.50 178 LEU A CA 1
ATOM 1502 C C . LEU A 1 178 ? -3.534 6.705 -16.172 1.00 91.50 178 LEU A C 1
ATOM 1504 O O . LEU A 1 178 ? -4.741 6.718 -15.924 1.00 91.50 178 LEU A O 1
ATOM 1508 N N . LYS A 1 179 ? -2.944 7.630 -16.941 1.00 89.81 179 LYS A N 1
ATOM 1509 C CA . LYS A 1 179 ? -3.674 8.763 -17.516 1.00 89.81 179 LYS A CA 1
ATOM 1510 C C . LYS A 1 179 ? -4.817 8.344 -18.431 1.00 89.81 179 LYS A C 1
ATOM 1512 O O . LYS A 1 179 ? -5.862 8.983 -18.437 1.00 89.81 179 LYS A O 1
ATOM 1517 N N . LYS A 1 180 ? -4.636 7.256 -19.175 1.00 89.12 180 LYS A N 1
ATOM 1518 C CA . LYS A 1 180 ? -5.664 6.716 -20.072 1.00 89.12 180 LYS A CA 1
ATOM 1519 C C . LYS A 1 180 ? -6.747 5.922 -19.345 1.00 89.12 180 LYS A C 1
ATOM 1521 O O . LYS A 1 180 ? -7.858 5.844 -19.841 1.00 89.12 180 LYS A O 1
ATOM 1526 N N . VAL A 1 181 ? -6.428 5.264 -18.237 1.00 86.75 181 VAL A N 1
ATOM 1527 C CA . VAL A 1 181 ? -7.376 4.366 -17.562 1.00 86.75 181 VAL A CA 1
ATOM 1528 C C . VAL A 1 181 ? -8.199 5.114 -16.516 1.00 86.75 181 VAL A C 1
ATOM 1530 O O . VAL A 1 181 ? -9.404 4.896 -16.437 1.00 86.75 181 VAL A O 1
ATOM 1533 N N . LEU A 1 182 ? -7.578 6.010 -15.740 1.00 75.75 182 LEU A N 1
ATOM 1534 C CA . LEU A 1 182 ? -8.263 6.714 -14.649 1.00 75.75 182 LEU A CA 1
ATOM 1535 C C . LEU A 1 182 ? -8.826 8.086 -15.043 1.00 75.75 182 LEU A C 1
ATOM 1537 O O . LEU A 1 182 ? -9.815 8.508 -14.458 1.00 75.75 182 LEU A O 1
ATOM 1541 N N . PHE A 1 183 ? -8.236 8.781 -16.025 1.00 69.12 183 PHE A N 1
ATOM 1542 C CA . PHE A 1 183 ? -8.642 10.152 -16.389 1.00 69.12 183 PHE A CA 1
ATOM 1543 C C . PHE A 1 183 ? -9.338 10.265 -17.753 1.00 69.12 183 PHE A C 1
ATOM 1545 O O . PHE A 1 183 ? -9.521 11.368 -18.267 1.00 69.12 183 PHE A O 1
ATOM 1552 N N . VAL A 1 184 ? -9.778 9.155 -18.355 1.00 55.56 184 VAL A N 1
ATOM 1553 C CA . VAL A 1 184 ? -10.632 9.214 -19.554 1.00 55.56 184 VAL A CA 1
ATOM 1554 C C . VAL A 1 184 ? -12.072 9.478 -19.128 1.00 55.56 184 VAL A C 1
ATOM 1556 O O . VAL A 1 184 ? -12.883 8.569 -19.084 1.00 55.56 184 VAL A O 1
ATOM 1559 N N . HIS A 1 185 ? -12.353 10.741 -18.794 1.00 46.00 185 HIS A N 1
ATOM 1560 C CA . HIS A 1 185 ? -13.651 11.409 -18.946 1.00 46.00 185 HIS A CA 1
ATOM 1561 C C . HIS A 1 185 ? -13.504 12.938 -18.791 1.00 46.00 185 HIS A C 1
ATOM 1563 O O . HIS A 1 185 ? -14.057 13.518 -17.872 1.00 46.00 185 HIS A O 1
ATOM 1569 N N . GLU A 1 186 ? -12.810 13.605 -19.722 1.00 43.22 186 GLU A N 1
ATOM 1570 C CA . GLU A 1 186 ? -13.000 15.049 -20.001 1.00 43.22 186 GLU A CA 1
ATOM 1571 C C . GLU A 1 186 ? -12.827 15.357 -21.501 1.00 43.22 186 GLU A C 1
ATOM 1573 O O . GLU A 1 186 ? -12.072 16.229 -21.918 1.00 43.22 186 GLU A O 1
ATOM 1578 N N . ALA A 1 187 ? -13.519 14.603 -22.354 1.00 38.19 187 ALA A N 1
ATOM 1579 C CA . ALA A 1 187 ? -13.722 15.001 -23.744 1.00 38.19 187 ALA A CA 1
ATOM 1580 C C . ALA A 1 187 ? -15.053 14.434 -24.237 1.00 38.19 187 ALA A C 1
ATOM 1582 O O . ALA A 1 187 ? -15.103 13.392 -24.895 1.00 38.19 187 ALA A O 1
ATOM 1583 N N . LYS A 1 188 ? -16.145 15.100 -23.871 1.00 34.59 188 LYS A N 1
ATOM 1584 C CA . LYS A 1 188 ? -17.393 15.014 -24.618 1.00 34.59 188 LYS A CA 1
ATOM 1585 C C . LYS A 1 188 ? -18.032 16.386 -24.702 1.00 34.59 188 LYS A C 1
ATOM 1587 O O . LYS A 1 188 ? -18.008 17.085 -23.668 1.00 34.59 188 LYS A O 1
#

InterPro domains:
  IPR001487 Bromodomain [PF00439] (90-160)
  IPR001487 Bromodomain [SM00297] (83-183)
  IPR004865 HSR domain [PF03172] (6-80)
  IPR004865 HSR domain [PS51414] (1-105)
  IPR036427 Bromodomain-like superfamily [G3DSA:1.20.920.10] (74-187)
  IPR036427 Bromodomain-like superfamily [SSF47370] (80-181)
  IPR043563 Nuclear body protein Sp110/Sp140/Sp140L-like [PTHR46386] (78-186)

Foldseek 3Di:
DDPVVVVVVLVVLVVCLLVVLVVCLQCPPVLVCCDVVVLDDPVLSVVLLVCLVVVNPSSVSSSVSSVSSSVVPDCVVVVLFEDPLLLVLLVVLLVVCCVDPLLVCQADDHPVVVVQPRSPRDDAGSVVLVVCSVVRVDDSVRSVVRLLVSLVVQCVVQPPDPSNVSSVVSVVVSVVSCCVRVVPDDDD